Protein AF-U2V6U6-F1 (afdb_monomer_lite)

Radius of gyration: 22.51 Å; chains: 1; bounding box: 60×38×67 Å

Organism: NCBI:txid1125712

Structure (mmCIF, N/CA/C/O backbone):
data_AF-U2V6U6-F1
#
_entry.id   AF-U2V6U6-F1
#
loop_
_atom_site.group_PDB
_atom_site.id
_atom_site.type_symbol
_atom_site.label_atom_id
_atom_site.label_alt_id
_atom_site.label_comp_id
_atom_site.label_asym_id
_atom_site.label_entity_id
_atom_site.label_seq_id
_atom_site.pdbx_PDB_ins_code
_atom_site.Cartn_x
_atom_site.Cartn_y
_atom_site.Cartn_z
_atom_site.occupancy
_atom_site.B_iso_or_equiv
_atom_site.auth_seq_id
_atom_site.auth_comp_id
_atom_site.auth_asym_id
_atom_site.auth_atom_id
_atom_site.pdbx_PDB_model_num
ATOM 1 N N . MET A 1 1 ? 17.548 -5.033 6.756 1.00 59.00 1 MET A N 1
ATOM 2 C CA . MET A 1 1 ? 17.173 -6.429 6.426 1.00 59.00 1 MET A CA 1
ATOM 3 C C . MET A 1 1 ? 15.730 -6.581 5.943 1.00 59.00 1 MET A C 1
ATOM 5 O O . MET A 1 1 ? 15.554 -7.184 4.896 1.00 59.00 1 MET A O 1
ATOM 9 N N . LEU A 1 2 ? 14.717 -6.003 6.609 1.00 62.72 2 LEU A N 1
ATOM 10 C CA . LEU A 1 2 ? 13.296 -6.117 6.206 1.00 62.72 2 LEU A CA 1
ATOM 11 C C . LEU A 1 2 ? 13.012 -5.793 4.725 1.00 62.72 2 LEU A C 1
ATOM 13 O O . LEU A 1 2 ? 12.253 -6.493 4.074 1.00 62.72 2 LEU A O 1
ATOM 17 N N . MET A 1 3 ? 13.647 -4.772 4.153 1.00 67.44 3 MET A N 1
ATOM 18 C CA . MET A 1 3 ? 13.410 -4.416 2.745 1.00 67.44 3 MET A CA 1
ATOM 19 C C . MET A 1 3 ? 14.052 -5.411 1.762 1.00 67.44 3 MET A C 1
ATOM 21 O O . MET A 1 3 ? 13.518 -5.639 0.688 1.00 67.44 3 MET A O 1
ATOM 25 N N . VAL A 1 4 ? 15.164 -6.052 2.139 1.00 63.12 4 VAL A N 1
ATOM 26 C CA . VAL A 1 4 ? 15.800 -7.116 1.335 1.00 63.12 4 VAL A CA 1
ATOM 27 C C . VAL A 1 4 ? 14.944 -8.386 1.366 1.00 63.12 4 VAL A C 1
ATOM 29 O O . VAL A 1 4 ? 14.859 -9.110 0.381 1.00 63.12 4 VAL A O 1
ATOM 32 N N . MET A 1 5 ? 14.231 -8.621 2.472 1.00 65.19 5 MET A N 1
ATOM 33 C CA . MET A 1 5 ? 13.264 -9.715 2.597 1.00 65.19 5 MET A CA 1
ATOM 34 C C . MET A 1 5 ? 12.069 -9.575 1.639 1.00 65.19 5 MET A C 1
ATOM 36 O O . MET A 1 5 ? 11.501 -10.592 1.257 1.00 65.19 5 MET A O 1
ATOM 40 N N . LYS A 1 6 ? 11.717 -8.360 1.185 1.00 66.19 6 LYS A N 1
ATOM 41 C CA . LYS A 1 6 ? 10.689 -8.161 0.143 1.00 66.19 6 LYS A CA 1
ATOM 42 C C . LYS A 1 6 ? 11.084 -8.719 -1.223 1.00 66.19 6 LYS A C 1
ATOM 44 O O . LYS A 1 6 ? 10.198 -9.026 -2.011 1.00 66.19 6 LYS A O 1
ATOM 49 N N . CYS A 1 7 ? 12.378 -8.907 -1.485 1.00 64.50 7 CYS A N 1
ATOM 50 C CA . CYS A 1 7 ? 12.849 -9.519 -2.727 1.00 64.50 7 CYS A CA 1
ATOM 51 C C . CYS A 1 7 ? 12.514 -11.018 -2.810 1.00 64.50 7 CYS A C 1
ATOM 53 O O . CYS A 1 7 ? 12.537 -11.589 -3.896 1.00 64.50 7 CYS A O 1
ATOM 55 N N . VAL A 1 8 ? 12.188 -11.659 -1.682 1.00 71.94 8 VAL A N 1
ATOM 56 C CA . VAL A 1 8 ? 11.721 -13.047 -1.642 1.00 71.94 8 VAL A CA 1
ATOM 57 C C . VAL A 1 8 ? 10.199 -13.042 -1.451 1.00 71.94 8 VAL A C 1
ATOM 59 O O . VAL A 1 8 ? 9.735 -12.584 -0.406 1.00 71.94 8 VAL A O 1
ATOM 62 N N . PRO A 1 9 ? 9.399 -13.591 -2.388 1.00 68.06 9 PRO A N 1
ATOM 63 C CA . PRO A 1 9 ? 7.935 -13.476 -2.361 1.00 68.06 9 PRO A CA 1
ATOM 64 C C . PRO A 1 9 ? 7.283 -13.871 -1.025 1.00 68.06 9 PRO A C 1
ATOM 66 O O . PRO A 1 9 ? 6.443 -13.146 -0.498 1.00 68.06 9 PRO A O 1
ATOM 69 N N . ILE A 1 10 ? 7.719 -14.987 -0.431 1.00 72.88 10 ILE A N 1
ATOM 70 C CA . ILE A 1 10 ? 7.159 -15.522 0.823 1.00 72.88 10 ILE A CA 1
ATOM 71 C C . ILE A 1 10 ? 7.470 -14.600 2.013 1.00 72.88 10 ILE A C 1
ATOM 73 O O . ILE A 1 10 ? 6.612 -14.340 2.856 1.00 72.88 10 ILE A O 1
ATOM 77 N N . LEU A 1 11 ? 8.693 -14.071 2.074 1.00 78.38 11 LEU A N 1
ATOM 78 C CA . LEU A 1 11 ? 9.115 -13.139 3.121 1.00 78.38 11 LEU A CA 1
ATOM 79 C C . LEU A 1 11 ? 8.501 -11.743 2.917 1.00 78.38 11 LEU A C 1
ATOM 81 O O . LEU A 1 11 ? 8.258 -11.030 3.892 1.00 78.38 11 LEU A O 1
ATOM 85 N N . GLY A 1 12 ? 8.165 -11.378 1.677 1.00 77.31 12 GLY A N 1
ATOM 86 C CA . GLY A 1 12 ? 7.466 -10.140 1.342 1.00 77.31 12 GLY A CA 1
ATOM 87 C C . GLY A 1 12 ? 6.109 -10.002 2.033 1.00 77.31 12 GLY A C 1
ATOM 88 O O . GLY A 1 12 ? 5.758 -8.899 2.467 1.00 77.31 12 GLY A O 1
ATOM 89 N N . PHE A 1 13 ? 5.379 -11.105 2.236 1.00 83.81 13 PHE A N 1
ATOM 90 C CA . PHE A 1 13 ? 4.142 -11.088 3.025 1.00 83.81 13 PHE A CA 1
ATOM 91 C C . PHE A 1 13 ? 4.412 -10.672 4.468 1.00 83.81 13 PHE A C 1
ATOM 93 O O . PHE A 1 13 ? 3.761 -9.763 4.978 1.00 83.81 13 PHE A O 1
ATOM 100 N N . HIS A 1 14 ? 5.427 -11.254 5.106 1.00 84.00 14 HIS A N 1
ATOM 101 C CA . HIS A 1 14 ? 5.777 -10.899 6.478 1.00 84.00 14 HIS A CA 1
ATOM 102 C C . HIS A 1 14 ? 6.121 -9.409 6.616 1.00 84.00 14 HIS A C 1
ATOM 104 O O . HIS A 1 14 ? 5.595 -8.739 7.499 1.00 84.00 14 HIS A O 1
ATOM 110 N N . VAL A 1 15 ? 6.920 -8.855 5.701 1.00 82.12 15 VAL A N 1
ATOM 111 C CA . VAL A 1 15 ? 7.287 -7.427 5.723 1.00 82.12 15 VAL A CA 1
ATOM 112 C C . VAL A 1 15 ? 6.062 -6.521 5.561 1.00 82.12 15 VAL A C 1
ATOM 114 O O . VAL A 1 15 ? 5.946 -5.503 6.241 1.00 82.12 15 VAL A O 1
ATOM 117 N N . THR A 1 16 ? 5.130 -6.902 4.686 1.00 85.12 16 THR A N 1
ATOM 118 C CA . THR A 1 16 ? 3.879 -6.162 4.450 1.00 85.12 16 THR A CA 1
ATOM 119 C C . THR A 1 16 ? 2.998 -6.157 5.694 1.00 85.12 16 THR A C 1
ATOM 121 O O . THR A 1 16 ? 2.566 -5.101 6.154 1.00 85.12 16 THR A O 1
ATOM 124 N N . GLY A 1 17 ? 2.772 -7.333 6.286 1.00 84.94 17 GLY A N 1
ATOM 125 C CA . GLY A 1 17 ? 1.986 -7.449 7.510 1.00 84.94 17 GLY A CA 1
ATOM 126 C C . GLY A 1 17 ? 2.632 -6.724 8.688 1.00 84.94 17 GLY A C 1
ATOM 127 O O . GLY A 1 17 ? 1.934 -6.105 9.483 1.00 84.94 17 GLY A O 1
ATOM 128 N N . TYR A 1 18 ? 3.961 -6.718 8.755 1.00 85.75 18 TYR A N 1
ATOM 129 C CA . TYR A 1 18 ? 4.711 -6.002 9.778 1.00 85.75 18 TYR A CA 1
ATOM 130 C C . TYR A 1 18 ? 4.557 -4.480 9.645 1.00 85.75 18 TYR A C 1
ATOM 132 O O . TYR A 1 18 ? 4.282 -3.791 10.628 1.00 85.75 18 TYR A O 1
ATOM 140 N N . GLY A 1 19 ? 4.645 -3.948 8.419 1.00 85.94 19 GLY A N 1
ATOM 141 C CA . GLY A 1 19 ? 4.356 -2.537 8.141 1.00 85.94 19 GLY A CA 1
ATOM 142 C C . GLY A 1 19 ? 2.921 -2.145 8.510 1.00 85.94 19 GLY A C 1
ATOM 143 O O . GLY A 1 19 ? 2.680 -1.046 9.013 1.00 85.94 19 GLY A O 1
ATOM 144 N N . LEU A 1 20 ? 1.971 -3.064 8.339 1.00 88.56 20 LEU A N 1
ATOM 145 C CA . LEU A 1 20 ? 0.581 -2.857 8.728 1.00 88.56 20 LEU A CA 1
ATOM 146 C C . LEU A 1 20 ? 0.356 -2.891 10.240 1.00 88.56 20 LEU A C 1
ATOM 148 O O . LEU A 1 20 ? -0.384 -2.053 10.749 1.00 88.56 20 LEU A O 1
ATOM 152 N N . GLU A 1 21 ? 1.004 -3.786 10.979 1.00 88.19 21 GLU A N 1
ATOM 153 C CA . GLU A 1 21 ? 0.977 -3.759 12.448 1.00 88.19 21 GLU A CA 1
ATOM 154 C C . GLU A 1 21 ? 1.569 -2.443 12.971 1.00 88.19 21 GLU A C 1
ATOM 156 O O . GLU A 1 21 ? 0.949 -1.759 13.785 1.00 88.19 21 GLU A O 1
ATOM 161 N N . TRP A 1 22 ? 2.683 -1.998 12.385 1.00 87.88 22 TRP A N 1
ATOM 162 C CA . TRP A 1 22 ? 3.283 -0.700 12.689 1.00 87.88 22 TRP A CA 1
ATOM 163 C C . TRP A 1 22 ? 2.364 0.489 12.357 1.00 87.88 22 TRP A C 1
ATOM 165 O O . TRP A 1 22 ? 2.383 1.513 13.051 1.00 87.88 22 TRP A O 1
ATOM 175 N N . SER A 1 23 ? 1.530 0.378 11.320 1.00 88.19 23 SER A N 1
ATOM 176 C CA . SER A 1 23 ? 0.497 1.376 11.015 1.00 88.19 23 SER A CA 1
ATOM 177 C C . SER A 1 23 ? -0.678 1.339 11.993 1.00 88.19 23 SER A C 1
ATOM 179 O O . SER A 1 23 ? -1.174 2.390 12.399 1.00 88.19 23 SER A O 1
ATOM 181 N N . ALA A 1 24 ? -1.097 0.145 12.418 1.00 88.19 24 ALA A N 1
ATOM 182 C CA . ALA A 1 24 ? -2.164 -0.037 13.388 1.00 88.19 24 ALA A CA 1
ATOM 183 C C . ALA A 1 24 ? -1.759 0.537 14.750 1.00 88.19 24 ALA A C 1
ATOM 185 O O . ALA A 1 24 ? -2.569 1.185 15.409 1.00 88.19 24 ALA A O 1
ATOM 186 N N . ASP A 1 25 ? -0.499 0.379 15.147 1.00 87.12 25 ASP A N 1
ATOM 187 C CA . ASP A 1 25 ? 0.039 0.991 16.363 1.00 87.12 25 ASP A CA 1
ATOM 188 C C . ASP A 1 25 ? 0.038 2.521 16.289 1.00 87.12 25 ASP A C 1
ATOM 190 O O . ASP A 1 25 ? -0.336 3.190 17.257 1.00 87.12 25 ASP A O 1
ATOM 194 N N . ALA A 1 26 ? 0.366 3.087 15.122 1.00 86.75 26 ALA A N 1
ATOM 195 C CA . ALA A 1 26 ? 0.243 4.524 14.888 1.00 86.75 26 ALA A CA 1
ATOM 196 C C . ALA A 1 26 ? -1.216 4.998 14.987 1.00 86.75 26 ALA A C 1
ATOM 198 O O . ALA A 1 26 ? -1.479 6.045 15.583 1.00 86.75 26 ALA A O 1
ATOM 199 N N . ALA A 1 27 ? -2.164 4.210 14.467 1.00 87.06 27 ALA A N 1
ATOM 200 C CA . ALA A 1 27 ? -3.596 4.483 14.577 1.00 87.06 27 ALA A CA 1
ATOM 201 C C . ALA A 1 27 ? -4.098 4.416 16.032 1.00 87.06 27 ALA A C 1
ATOM 203 O O . ALA A 1 27 ? -4.916 5.240 16.433 1.00 87.06 27 ALA A O 1
ATOM 204 N N . ARG A 1 28 ? -3.560 3.500 16.853 1.00 84.88 28 ARG A N 1
ATOM 205 C CA . ARG A 1 28 ? -3.847 3.406 18.300 1.00 84.88 28 ARG A CA 1
ATOM 206 C C . ARG A 1 28 ? -3.224 4.532 19.132 1.00 84.88 28 ARG 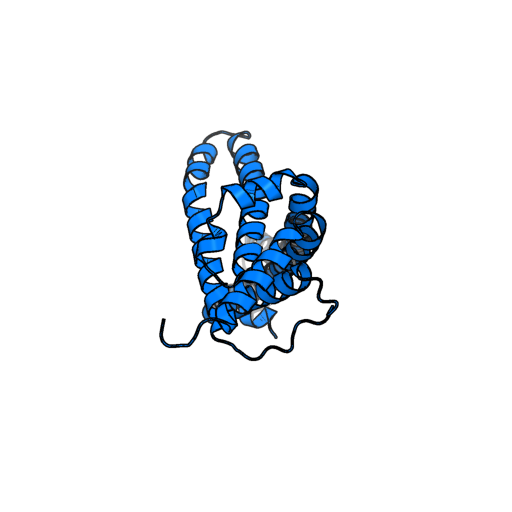A C 1
ATOM 208 O O . ARG A 1 28 ? -3.521 4.631 20.318 1.00 84.88 28 ARG A O 1
ATOM 215 N N . GLY A 1 29 ? -2.362 5.361 18.543 1.00 80.06 29 GLY A N 1
ATOM 216 C CA . GLY A 1 29 ? -1.682 6.446 19.250 1.00 80.06 29 GLY A CA 1
ATOM 217 C C . GLY A 1 29 ? -0.407 6.033 19.985 1.00 80.06 29 GLY A C 1
ATOM 218 O O . GLY A 1 29 ? 0.083 6.819 20.792 1.00 80.06 29 GLY A O 1
ATOM 219 N N . SER A 1 30 ? 0.159 4.855 19.694 1.00 74.94 30 SER A N 1
ATOM 220 C CA . SER A 1 30 ? 1.476 4.477 20.220 1.00 74.94 30 SER A CA 1
ATOM 221 C C . SER A 1 30 ? 2.552 5.462 19.743 1.00 74.94 30 SER A C 1
ATOM 223 O O . SER A 1 30 ? 2.608 5.823 18.565 1.00 74.94 30 SER A O 1
ATOM 225 N N . VAL A 1 31 ? 3.402 5.907 20.673 1.00 56.38 31 VAL A N 1
ATOM 226 C CA . VAL A 1 31 ? 4.449 6.926 20.459 1.00 56.38 31 VAL A CA 1
ATOM 227 C C . VAL A 1 31 ? 5.730 6.321 19.867 1.00 56.38 31 VAL A C 1
ATOM 229 O O . VAL A 1 31 ? 6.627 7.062 19.470 1.00 56.38 31 VAL A O 1
ATOM 232 N N . SER A 1 32 ? 5.839 4.991 19.748 1.00 58.47 32 SER A N 1
ATOM 233 C CA . SER A 1 32 ? 7.055 4.373 19.213 1.00 58.47 32 SER A CA 1
ATOM 234 C C . SER A 1 32 ? 7.273 4.756 17.740 1.00 58.47 32 SER A C 1
ATOM 236 O O . SER A 1 32 ? 6.586 4.320 16.809 1.00 58.47 32 SER A O 1
ATOM 238 N N . THR A 1 33 ? 8.259 5.625 17.522 1.00 57.69 33 THR A N 1
ATOM 239 C CA . THR A 1 33 ? 8.830 5.964 16.210 1.00 57.69 33 THR A CA 1
ATOM 240 C C . THR A 1 33 ? 9.713 4.843 15.674 1.00 57.69 33 THR A C 1
ATOM 242 O O . THR A 1 33 ? 9.952 4.774 14.472 1.00 57.69 33 THR A O 1
ATOM 245 N N . GLN A 1 34 ? 10.160 3.943 16.552 1.00 59.34 34 GLN A N 1
ATOM 246 C CA . GLN A 1 34 ? 10.947 2.775 16.190 1.00 59.34 34 GLN A CA 1
ATOM 247 C C . GLN A 1 34 ? 10.051 1.653 15.654 1.00 59.34 34 GLN A C 1
ATOM 249 O O . GLN A 1 34 ? 8.968 1.384 16.177 1.00 59.34 34 GLN A O 1
ATOM 254 N N . LEU A 1 35 ? 10.518 1.013 14.584 1.00 61.12 35 LEU A N 1
ATOM 255 C CA . LEU A 1 35 ? 9.952 -0.220 14.041 1.00 61.12 35 LEU A CA 1
ATOM 256 C C . LEU A 1 35 ? 10.036 -1.320 15.134 1.00 61.12 35 LEU A C 1
ATOM 258 O O . LEU A 1 35 ? 11.134 -1.545 15.649 1.00 61.12 35 LEU A O 1
ATOM 262 N N . PRO A 1 36 ? 8.919 -1.968 15.540 1.00 62.09 36 PRO A N 1
ATOM 263 C CA . PRO A 1 36 ? 8.896 -2.970 16.616 1.00 62.09 36 PRO A CA 1
ATOM 264 C C . PRO A 1 36 ? 9.934 -4.077 16.391 1.00 62.09 36 PRO A C 1
ATOM 266 O O . PRO A 1 36 ? 9.937 -4.668 15.322 1.00 62.09 36 PRO A O 1
ATOM 269 N N . GLN A 1 37 ? 10.822 -4.407 17.332 1.00 60.12 37 GLN A N 1
ATOM 270 C CA . GLN A 1 37 ? 11.834 -5.441 17.054 1.00 60.12 37 GLN A CA 1
ATOM 271 C C . GLN A 1 37 ? 11.172 -6.765 16.624 1.00 60.12 37 GLN A C 1
ATOM 273 O O . GLN A 1 37 ? 10.335 -7.326 17.330 1.00 60.12 37 GLN A O 1
ATOM 278 N N . GLY A 1 38 ? 11.463 -7.171 15.385 1.00 57.66 38 GLY A N 1
ATOM 279 C CA . GLY A 1 38 ? 10.665 -8.137 14.642 1.00 57.66 38 GLY A CA 1
ATOM 280 C C . GLY A 1 38 ? 11.084 -9.565 14.936 1.00 57.66 38 GLY A C 1
ATOM 281 O O . GLY A 1 38 ? 12.073 -10.041 14.385 1.00 57.66 38 GLY A O 1
ATOM 282 N N . ASN A 1 39 ? 10.285 -10.267 15.733 1.00 64.88 39 ASN A N 1
ATOM 283 C CA . ASN A 1 39 ? 10.276 -11.722 15.699 1.00 64.88 39 ASN A CA 1
ATOM 284 C C . ASN A 1 39 ? 9.308 -12.170 14.602 1.00 64.88 39 ASN A C 1
ATOM 286 O O . ASN A 1 39 ? 8.202 -11.636 14.479 1.00 64.88 39 ASN A O 1
ATOM 290 N N . PHE A 1 40 ? 9.716 -13.155 13.801 1.00 67.75 40 PHE A N 1
ATOM 291 C CA . PHE A 1 40 ? 8.847 -13.727 12.779 1.00 67.75 40 PHE A CA 1
ATOM 292 C C . PHE A 1 40 ? 7.615 -14.338 13.454 1.00 67.75 40 PHE A C 1
ATOM 294 O O . PHE A 1 40 ? 7.726 -15.299 14.213 1.00 67.75 40 PHE A O 1
ATOM 301 N N . SER A 1 41 ? 6.439 -13.761 13.205 1.00 78.12 41 SER A N 1
ATOM 302 C CA . SER A 1 41 ? 5.182 -14.219 13.792 1.00 78.12 41 SER A CA 1
ATOM 303 C C . SER A 1 41 ? 4.205 -14.659 12.704 1.00 78.12 41 SER A C 1
ATOM 305 O O . SER A 1 41 ? 4.075 -14.016 11.654 1.00 78.12 41 SER A O 1
ATOM 307 N N . THR A 1 42 ? 3.470 -15.740 12.977 1.00 81.62 42 THR A N 1
ATOM 308 C CA . THR A 1 42 ? 2.410 -16.248 12.094 1.00 81.62 42 THR A CA 1
ATOM 309 C C . THR A 1 42 ? 1.333 -15.193 11.857 1.00 81.62 42 THR A C 1
ATOM 311 O O . THR A 1 42 ? 0.798 -15.089 10.758 1.00 81.62 42 THR A O 1
ATOM 314 N N . ARG A 1 43 ? 1.042 -14.356 12.860 1.00 82.44 43 ARG A N 1
ATOM 315 C CA . ARG A 1 43 ?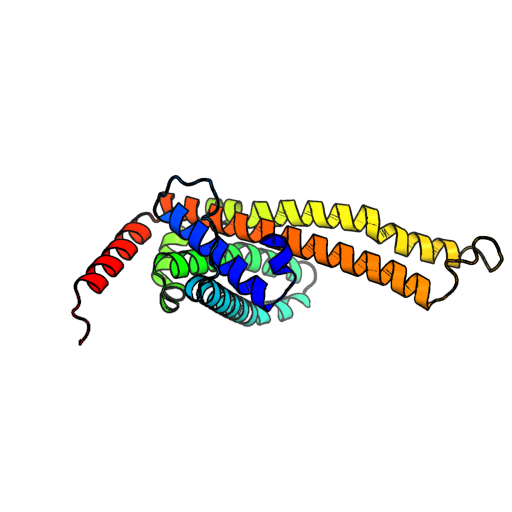 0.059 -13.270 12.753 1.00 82.44 43 ARG A CA 1
ATOM 316 C C . ARG A 1 43 ? 0.486 -12.223 11.728 1.00 82.44 43 ARG A C 1
ATOM 318 O O . ARG A 1 43 ? -0.311 -11.840 10.872 1.00 82.44 43 ARG A O 1
ATOM 325 N N . THR A 1 44 ? 1.740 -11.798 11.799 1.00 82.88 44 THR A N 1
ATOM 326 C CA . THR A 1 44 ? 2.315 -10.811 10.888 1.00 82.88 44 THR A CA 1
ATOM 327 C C . THR A 1 44 ? 2.362 -11.370 9.461 1.00 82.88 44 THR A C 1
ATOM 329 O O . THR A 1 44 ? 1.966 -10.694 8.515 1.00 82.88 44 THR A O 1
ATOM 332 N N . PHE A 1 45 ? 2.736 -12.645 9.296 1.00 86.31 45 PHE A N 1
ATOM 333 C CA . PHE A 1 45 ? 2.687 -13.327 7.998 1.00 86.31 45 PHE A CA 1
ATOM 334 C C . PHE A 1 45 ? 1.261 -13.408 7.421 1.00 86.31 45 PHE A C 1
ATOM 336 O O . PHE A 1 45 ? 1.041 -13.005 6.280 1.00 86.31 45 PHE A O 1
ATOM 343 N N . LEU A 1 46 ? 0.280 -13.860 8.212 1.00 86.69 46 LEU A N 1
ATOM 344 C CA . LEU A 1 46 ? -1.121 -13.970 7.783 1.00 86.69 46 LEU A CA 1
ATOM 345 C C . LEU A 1 46 ? -1.725 -12.611 7.423 1.00 86.69 46 LEU A C 1
ATOM 347 O O . LEU A 1 46 ? -2.441 -12.502 6.435 1.00 86.69 46 LEU A O 1
ATOM 351 N N . THR A 1 47 ? -1.408 -11.561 8.182 1.00 86.69 47 THR A N 1
ATOM 352 C CA . THR A 1 47 ? -1.852 -10.191 7.877 1.00 86.69 47 THR A CA 1
ATOM 353 C C . THR A 1 47 ? -1.307 -9.730 6.523 1.00 86.69 47 THR A C 1
ATOM 355 O O . THR A 1 47 ? -2.035 -9.137 5.727 1.00 86.69 47 THR A O 1
ATOM 358 N N . GLY A 1 48 ? -0.054 -10.069 6.213 1.00 85.75 48 GLY A N 1
ATOM 359 C CA . GLY A 1 48 ? 0.537 -9.852 4.896 1.00 85.75 48 GLY A CA 1
ATOM 360 C C . GLY A 1 48 ? -0.124 -10.652 3.777 1.00 85.75 48 GLY A C 1
ATOM 361 O O . GLY A 1 48 ? -0.429 -10.093 2.727 1.00 85.75 48 GLY A O 1
ATOM 362 N N . LEU A 1 49 ? -0.402 -11.936 4.010 1.00 87.88 49 LEU A N 1
ATOM 363 C CA . LEU A 1 49 ? -1.110 -12.795 3.057 1.00 87.88 49 LEU A CA 1
ATOM 364 C C . LEU A 1 49 ? -2.515 -12.255 2.753 1.00 87.88 49 LEU A C 1
ATOM 366 O O . LEU A 1 49 ? -2.912 -12.155 1.596 1.00 87.88 49 LEU A O 1
ATOM 370 N N . PHE A 1 50 ? -3.257 -11.847 3.782 1.00 90.31 50 PHE A N 1
ATOM 371 C CA . PHE A 1 50 ? -4.569 -11.229 3.619 1.00 90.31 50 PHE A CA 1
ATOM 372 C C . PHE A 1 50 ? -4.503 -9.903 2.863 1.00 90.31 50 PHE A C 1
ATOM 374 O O . PHE A 1 50 ? -5.386 -9.614 2.062 1.00 90.31 50 PHE A O 1
ATOM 381 N N . THR A 1 51 ? -3.439 -9.129 3.063 1.00 88.31 51 THR A N 1
ATOM 382 C CA . THR A 1 51 ? -3.191 -7.903 2.294 1.00 88.31 51 THR A CA 1
ATOM 383 C C . THR A 1 51 ? -2.955 -8.221 0.822 1.00 88.31 51 THR A C 1
ATOM 385 O O . THR A 1 51 ? -3.547 -7.581 -0.037 1.00 88.31 51 THR A O 1
ATOM 388 N N . ALA A 1 52 ? -2.177 -9.262 0.515 1.00 87.56 52 ALA A N 1
ATOM 389 C CA . ALA A 1 52 ? -1.988 -9.717 -0.860 1.00 87.56 52 ALA A CA 1
ATOM 390 C C . ALA A 1 52 ? -3.311 -10.170 -1.506 1.00 87.56 52 ALA A C 1
ATOM 392 O O . ALA A 1 52 ? -3.573 -9.833 -2.658 1.00 87.56 52 ALA A O 1
ATOM 393 N N . ILE A 1 53 ? -4.180 -10.859 -0.756 1.00 90.25 53 ILE A N 1
ATOM 394 C CA . ILE A 1 53 ? -5.526 -11.232 -1.220 1.00 90.25 53 ILE A CA 1
ATOM 395 C C . ILE A 1 53 ? -6.379 -9.984 -1.485 1.00 90.25 53 ILE A C 1
ATOM 397 O O . ILE A 1 53 ? -7.019 -9.903 -2.530 1.00 90.25 53 ILE A O 1
ATOM 401 N N . LEU A 1 54 ? -6.375 -8.991 -0.589 1.00 89.12 54 LEU A N 1
ATOM 402 C CA . LEU A 1 54 ? -7.078 -7.721 -0.819 1.00 89.12 54 LEU A CA 1
ATOM 403 C C . LEU A 1 54 ? -6.534 -6.993 -2.052 1.00 89.12 54 LEU A C 1
ATOM 405 O O . LEU A 1 54 ? -7.318 -6.445 -2.821 1.00 89.12 54 LEU A O 1
ATOM 409 N N . GLY A 1 55 ? -5.216 -7.007 -2.258 1.00 87.44 55 GLY A N 1
ATOM 410 C CA . 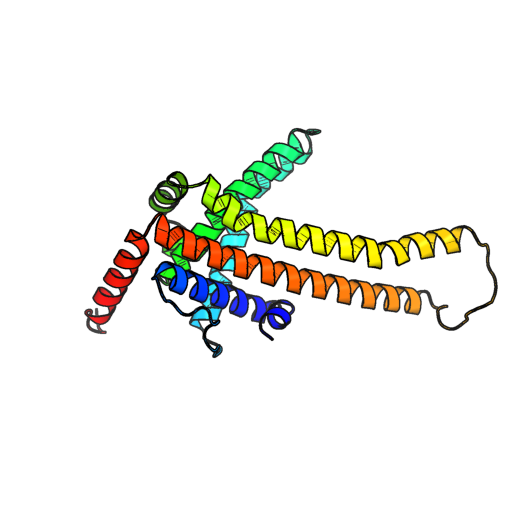GLY A 1 55 ? -4.574 -6.414 -3.429 1.00 87.44 55 GLY A CA 1
ATOM 411 C C . GLY A 1 55 ? -4.989 -7.114 -4.720 1.00 87.44 55 GLY A C 1
ATOM 412 O O . GLY A 1 55 ? -5.296 -6.454 -5.709 1.00 87.44 55 GLY A O 1
ATOM 413 N N . LEU A 1 56 ? -5.095 -8.444 -4.694 1.00 88.38 56 LEU A N 1
ATOM 414 C CA . LEU A 1 56 ? -5.604 -9.237 -5.812 1.00 88.38 56 LEU A CA 1
ATOM 415 C C . LEU A 1 56 ? -7.078 -8.924 -6.103 1.00 88.38 56 LEU A C 1
ATOM 417 O O . LEU A 1 56 ? -7.435 -8.710 -7.259 1.00 88.38 56 LEU A O 1
ATOM 421 N N . LEU A 1 57 ? -7.923 -8.830 -5.072 1.00 91.06 57 LEU A N 1
ATOM 422 C CA . LEU A 1 57 ? -9.329 -8.439 -5.224 1.00 91.06 57 LEU A CA 1
ATOM 423 C C . LEU A 1 57 ? -9.466 -7.021 -5.785 1.00 91.06 57 LEU A C 1
ATOM 425 O O . LEU A 1 57 ? -10.280 -6.791 -6.677 1.00 91.06 57 LEU A O 1
ATOM 429 N N . PHE A 1 58 ? -8.646 -6.085 -5.304 1.00 88.81 58 PHE A N 1
ATOM 430 C CA . PHE A 1 58 ? -8.577 -4.732 -5.843 1.00 88.81 58 PHE A CA 1
ATOM 431 C C . PHE A 1 58 ? -8.136 -4.744 -7.313 1.00 88.81 58 PHE A C 1
ATOM 433 O O . PHE A 1 58 ? -8.735 -4.053 -8.130 1.00 88.81 58 PHE A O 1
ATOM 440 N N . GLY A 1 59 ? -7.150 -5.565 -7.680 1.00 86.62 59 GLY A N 1
ATOM 441 C CA . GLY A 1 59 ? -6.728 -5.750 -9.069 1.00 86.62 59 GLY A CA 1
ATOM 442 C C . GLY A 1 59 ? -7.867 -6.242 -9.963 1.00 86.62 59 GLY A C 1
ATOM 443 O O . GLY A 1 59 ? -8.164 -5.606 -10.972 1.00 86.62 59 GLY A O 1
ATOM 444 N N . ILE A 1 60 ? -8.564 -7.310 -9.557 1.00 89.50 60 ILE A N 1
ATOM 445 C CA . ILE A 1 60 ? -9.722 -7.863 -10.283 1.00 89.50 60 ILE A CA 1
ATOM 446 C C . ILE A 1 60 ? -10.830 -6.815 -10.435 1.00 89.50 60 ILE A C 1
ATOM 448 O O . ILE A 1 60 ? -11.365 -6.635 -11.528 1.00 89.50 60 ILE A O 1
ATOM 452 N N . ALA A 1 61 ? -11.136 -6.073 -9.367 1.00 88.94 61 ALA A N 1
ATOM 453 C CA . ALA A 1 61 ? -12.146 -5.017 -9.386 1.00 88.94 61 ALA A CA 1
ATOM 454 C C . ALA A 1 61 ? -11.824 -3.878 -10.370 1.00 88.94 61 ALA A C 1
ATOM 456 O O . ALA A 1 61 ? -12.728 -3.147 -10.762 1.00 88.94 61 ALA A O 1
ATOM 457 N N . ASN A 1 62 ? -10.563 -3.732 -10.784 1.00 87.69 62 ASN A N 1
ATOM 458 C CA . ASN A 1 62 ? -10.099 -2.703 -11.712 1.00 87.69 62 ASN A CA 1
ATOM 459 C C . ASN A 1 62 ? -9.808 -3.233 -13.130 1.00 87.69 62 ASN A C 1
ATOM 461 O O . ASN A 1 62 ? -9.411 -2.451 -13.989 1.00 87.69 62 ASN A O 1
ATOM 465 N N . VAL A 1 63 ? -10.036 -4.521 -13.425 1.00 88.38 63 VAL A N 1
ATOM 466 C CA . VAL A 1 63 ? -9.780 -5.111 -14.762 1.00 88.38 63 VAL A CA 1
ATOM 467 C C . VAL A 1 63 ? -10.563 -4.399 -15.868 1.00 88.38 63 VAL A C 1
ATOM 469 O O . VAL A 1 63 ? -10.061 -4.244 -16.978 1.00 88.38 63 VAL A O 1
ATOM 472 N N . TRP A 1 64 ? -11.763 -3.895 -15.568 1.00 86.56 64 TRP A N 1
ATOM 473 C CA . TRP A 1 64 ? -12.581 -3.137 -16.521 1.00 86.56 64 TRP A CA 1
ATOM 474 C C . TRP A 1 64 ? -11.906 -1.844 -17.009 1.00 86.56 64 TRP A C 1
ATOM 476 O O . TRP A 1 64 ? -12.222 -1.373 -18.100 1.00 86.56 64 TRP A O 1
ATOM 486 N N . LEU A 1 65 ? -10.936 -1.296 -16.262 1.00 85.25 65 LEU A N 1
ATOM 487 C CA . LEU A 1 65 ? -10.152 -0.136 -16.694 1.00 85.25 65 LEU A CA 1
ATOM 488 C C . LEU A 1 65 ? -9.310 -0.436 -17.942 1.00 85.25 65 LEU A C 1
ATOM 490 O O . LEU A 1 65 ? -9.006 0.483 -18.697 1.00 85.25 65 LEU A O 1
ATOM 494 N N . LEU A 1 66 ? -8.975 -1.705 -18.208 1.00 82.38 66 LEU A N 1
ATOM 495 C CA . LEU A 1 66 ? -8.257 -2.099 -19.426 1.00 82.38 66 LEU A CA 1
ATOM 496 C C . LEU A 1 66 ? -9.069 -1.802 -20.693 1.00 82.38 66 LEU A C 1
ATOM 498 O O . LEU A 1 66 ? -8.490 -1.485 -21.726 1.00 82.38 66 LEU A O 1
ATOM 502 N N . ALA A 1 67 ? -10.402 -1.840 -20.615 1.00 83.50 67 ALA A N 1
ATOM 503 C CA . ALA A 1 67 ? -11.263 -1.502 -21.747 1.00 83.50 67 ALA A CA 1
ATOM 504 C C . ALA A 1 67 ? -11.179 -0.009 -22.114 1.00 83.50 67 ALA A C 1
ATOM 506 O O . ALA A 1 67 ? -11.318 0.353 -23.281 1.00 83.50 67 ALA A O 1
ATOM 507 N N . LEU A 1 68 ? -10.901 0.862 -21.136 1.00 80.88 68 LEU A N 1
ATOM 508 C CA . LEU A 1 68 ? -10.726 2.297 -21.364 1.00 80.88 68 LEU A CA 1
ATOM 509 C C . LEU A 1 68 ? -9.412 2.618 -22.084 1.00 80.88 68 LEU A C 1
ATOM 511 O O . LEU A 1 68 ? -9.343 3.653 -22.740 1.00 80.88 68 LEU A O 1
ATOM 515 N N . ALA A 1 69 ? -8.407 1.734 -22.040 1.00 73.31 69 ALA A N 1
ATOM 516 C CA . ALA A 1 69 ? -7.118 1.939 -22.710 1.00 73.31 69 ALA A CA 1
ATOM 517 C C . ALA A 1 69 ? -7.233 2.049 -24.244 1.00 73.31 69 ALA A C 1
ATOM 519 O O . ALA A 1 69 ? -6.327 2.568 -24.892 1.00 73.31 69 ALA A O 1
ATOM 520 N N . ALA A 1 70 ? -8.355 1.607 -24.824 1.00 76.88 70 ALA A N 1
ATOM 521 C CA . ALA A 1 70 ? -8.661 1.777 -26.243 1.00 76.88 70 ALA A CA 1
ATOM 522 C C . ALA A 1 70 ? -8.987 3.235 -26.631 1.00 76.88 70 ALA A C 1
ATOM 524 O O . ALA A 1 70 ? -8.940 3.576 -27.812 1.00 76.88 70 ALA A O 1
ATOM 525 N N . ILE A 1 71 ? -9.318 4.101 -25.664 1.00 78.81 71 ILE A N 1
ATOM 526 C CA . ILE A 1 71 ? -9.667 5.505 -25.905 1.00 78.81 71 ILE A CA 1
ATOM 527 C C . ILE A 1 71 ? -8.408 6.374 -25.746 1.00 78.81 71 ILE A C 1
ATOM 529 O O . ILE A 1 71 ? -7.858 6.458 -24.644 1.00 78.81 71 ILE A O 1
ATOM 533 N N . PRO A 1 72 ? -7.956 7.086 -26.794 1.00 74.19 72 PRO A N 1
ATOM 534 C CA . PRO A 1 72 ? -6.820 7.995 -26.683 1.00 74.19 72 PRO A CA 1
ATOM 535 C C . PRO A 1 72 ? -7.069 9.079 -25.624 1.00 74.19 72 PRO A C 1
ATOM 537 O O . PRO A 1 72 ? -8.158 9.647 -25.551 1.00 74.19 72 PRO A O 1
ATOM 540 N N . VAL A 1 73 ? -6.049 9.388 -24.813 1.00 75.31 73 VAL A N 1
ATOM 541 C CA . VAL A 1 73 ? -6.044 10.422 -23.752 1.00 75.31 73 VAL A CA 1
ATOM 542 C C . VAL A 1 73 ? -7.013 10.162 -22.582 1.00 75.31 73 VAL A C 1
ATOM 544 O O . VAL A 1 73 ? -6.554 9.962 -21.457 1.00 75.31 73 VAL A O 1
ATOM 547 N N . LEU A 1 74 ? -8.333 10.107 -22.808 1.00 73.19 74 LEU A N 1
ATOM 548 C CA . LEU A 1 74 ? -9.335 9.818 -21.762 1.00 73.19 74 LEU A CA 1
ATOM 549 C C . LEU A 1 74 ? -9.127 8.437 -21.129 1.00 73.19 74 LEU A C 1
ATOM 551 O O . LEU A 1 74 ? -9.320 8.273 -19.922 1.00 73.19 74 LEU A O 1
ATOM 555 N N . GLY A 1 75 ? -8.656 7.480 -21.930 1.00 75.31 75 GLY A N 1
ATOM 556 C CA . GLY A 1 75 ? -8.290 6.141 -21.487 1.00 75.31 75 GLY A CA 1
ATOM 557 C C . GLY A 1 75 ? -7.127 6.086 -20.505 1.00 75.31 75 GLY A C 1
ATOM 558 O O . GLY A 1 75 ? -6.963 5.075 -19.839 1.00 75.31 75 GLY A O 1
ATOM 559 N N . TRP A 1 76 ? -6.350 7.162 -20.366 1.00 75.69 76 TRP A N 1
ATOM 560 C CA . TRP A 1 76 ? -5.241 7.244 -19.412 1.00 75.69 76 TRP A CA 1
ATOM 561 C C . TRP A 1 76 ? -5.622 8.035 -18.162 1.00 75.69 76 TRP A C 1
ATOM 563 O O . TRP A 1 76 ? -5.281 7.641 -17.049 1.00 75.69 76 TRP A O 1
ATOM 573 N N . VAL A 1 77 ? -6.385 9.120 -18.320 1.00 84.56 77 VAL A N 1
ATOM 574 C CA . VAL A 1 77 ? -6.768 9.995 -17.200 1.00 84.56 77 VAL A CA 1
ATOM 575 C C . VAL A 1 77 ? -7.711 9.286 -16.224 1.00 84.56 77 VAL A C 1
ATOM 577 O O . VAL A 1 77 ? -7.499 9.350 -15.012 1.00 84.56 77 VAL A O 1
ATOM 580 N N . ILE A 1 78 ? -8.732 8.589 -16.736 1.00 86.00 78 ILE A N 1
ATOM 581 C CA . ILE A 1 78 ? -9.738 7.931 -15.889 1.00 86.00 78 ILE A CA 1
ATOM 582 C C . ILE A 1 78 ? -9.100 6.823 -15.034 1.00 86.00 78 ILE A C 1
ATOM 584 O O . ILE A 1 78 ? -9.284 6.860 -13.815 1.00 86.00 78 ILE A O 1
ATOM 588 N N . PRO A 1 79 ? -8.306 5.882 -15.589 1.00 85.88 79 PRO A N 1
ATOM 589 C CA . PRO A 1 79 ? -7.654 4.865 -14.771 1.00 85.88 79 PRO A CA 1
ATOM 590 C C . PRO A 1 79 ? -6.696 5.445 -13.738 1.00 85.88 79 PRO A C 1
ATOM 592 O O . PRO A 1 79 ? -6.704 4.985 -12.601 1.00 85.88 79 PRO A O 1
ATOM 595 N N . ILE A 1 80 ? -5.919 6.480 -14.079 1.00 85.06 80 ILE A N 1
ATOM 596 C CA . ILE A 1 80 ? -5.023 7.124 -13.108 1.00 85.06 80 ILE A CA 1
ATOM 597 C C . ILE A 1 80 ? -5.829 7.664 -11.926 1.00 85.06 80 ILE A C 1
ATOM 599 O O . ILE A 1 80 ? -5.494 7.370 -10.781 1.00 85.06 80 ILE A O 1
ATOM 603 N N . ALA A 1 81 ? -6.920 8.392 -12.178 1.00 87.81 81 ALA A N 1
ATOM 604 C CA . ALA A 1 81 ? -7.772 8.897 -11.107 1.00 87.81 81 ALA A CA 1
ATOM 605 C C . ALA A 1 81 ? -8.335 7.748 -10.251 1.00 87.81 81 ALA A C 1
ATOM 607 O O . ALA A 1 81 ? -8.179 7.756 -9.029 1.00 87.81 81 ALA A O 1
ATOM 608 N N . VAL A 1 82 ? -8.925 6.725 -10.878 1.00 88.62 82 VAL A N 1
ATOM 609 C CA . VAL A 1 82 ? -9.503 5.573 -10.166 1.00 88.62 82 VAL A CA 1
ATOM 610 C C . VAL A 1 82 ? -8.454 4.854 -9.314 1.00 88.62 82 VAL A C 1
ATOM 612 O O . VAL A 1 82 ? -8.731 4.530 -8.161 1.00 88.62 82 VAL A O 1
ATOM 615 N N . LEU A 1 83 ? -7.238 4.656 -9.824 1.00 86.94 83 LEU A N 1
ATOM 616 C CA . LEU A 1 83 ? -6.157 3.992 -9.094 1.00 86.94 83 LEU A CA 1
ATOM 617 C C . LEU A 1 83 ? -5.615 4.853 -7.947 1.00 86.94 83 LEU A C 1
ATOM 619 O O . LEU A 1 83 ? -5.353 4.333 -6.865 1.00 86.94 83 LEU A O 1
ATOM 623 N N . VAL A 1 84 ? -5.495 6.168 -8.131 1.00 88.00 84 VAL A N 1
ATOM 624 C CA . VAL A 1 84 ? -5.059 7.106 -7.083 1.00 88.00 84 VAL A CA 1
ATOM 625 C C . VAL A 1 84 ? -6.060 7.127 -5.925 1.00 88.00 84 VAL A C 1
ATOM 627 O O . VAL A 1 84 ? -5.683 6.893 -4.776 1.00 88.00 84 VAL A O 1
ATOM 630 N N . PHE A 1 85 ? -7.349 7.331 -6.201 1.00 89.12 85 PHE A N 1
ATOM 631 C CA . PHE A 1 85 ? -8.373 7.336 -5.150 1.00 89.12 85 PHE A CA 1
ATOM 632 C C . PHE A 1 85 ? -8.609 5.934 -4.566 1.00 89.12 85 PHE A C 1
ATOM 634 O O . PHE A 1 85 ? -8.734 5.775 -3.348 1.00 89.12 85 PHE A O 1
ATOM 641 N N . GLY A 1 86 ? -8.606 4.909 -5.419 1.00 87.69 86 GLY A N 1
ATOM 642 C CA . GLY A 1 86 ? -8.790 3.512 -5.041 1.00 87.69 86 GLY A CA 1
ATOM 643 C C . GLY A 1 86 ? -7.652 2.968 -4.180 1.00 87.69 86 GLY A C 1
ATOM 644 O O . GLY A 1 86 ? -7.917 2.275 -3.203 1.00 87.69 86 GLY A O 1
ATOM 645 N N . SER A 1 87 ? -6.399 3.331 -4.463 1.00 87.88 87 SER A N 1
ATOM 646 C CA . SER A 1 87 ? -5.242 2.919 -3.654 1.00 87.88 87 SER A CA 1
ATOM 647 C C . SER A 1 87 ? -5.298 3.480 -2.231 1.00 87.88 87 SER A C 1
ATOM 649 O O . SER A 1 87 ? -4.942 2.781 -1.280 1.00 87.88 87 SER A O 1
ATOM 651 N N . ALA A 1 88 ? -5.816 4.698 -2.048 1.00 89.38 88 ALA A N 1
ATOM 652 C CA . ALA A 1 88 ? -6.045 5.274 -0.725 1.00 89.38 88 ALA A CA 1
ATOM 653 C C . ALA A 1 88 ? -7.138 4.517 0.053 1.00 89.38 88 ALA A C 1
ATOM 655 O O . ALA A 1 88 ? -6.956 4.231 1.237 1.00 89.38 88 ALA A O 1
ATOM 656 N N . LEU A 1 89 ? -8.237 4.133 -0.611 1.00 90.81 89 LEU A N 1
ATOM 657 C CA . LEU A 1 89 ? -9.280 3.280 -0.022 1.00 90.81 89 LEU A CA 1
ATOM 658 C C . LEU A 1 89 ? -8.746 1.890 0.341 1.00 90.81 89 LEU A C 1
ATOM 660 O O . LEU A 1 89 ? -8.971 1.412 1.450 1.00 90.81 89 LEU A O 1
ATOM 664 N N . TYR A 1 90 ? -8.004 1.263 -0.568 1.00 90.94 90 TYR A N 1
ATOM 665 C CA . TYR A 1 90 ? -7.355 -0.025 -0.345 1.00 90.94 90 TYR A CA 1
ATOM 666 C C . TYR A 1 90 ? -6.418 0.024 0.868 1.00 90.94 90 TYR A C 1
ATOM 668 O O . TYR A 1 90 ? -6.532 -0.792 1.780 1.00 90.94 90 TYR A O 1
ATOM 676 N N . THR A 1 91 ? -5.553 1.038 0.934 1.00 90.88 91 THR A N 1
ATOM 677 C CA . THR A 1 91 ? -4.634 1.239 2.062 1.00 90.88 91 THR A CA 1
ATOM 678 C C . THR A 1 91 ? -5.405 1.392 3.375 1.00 90.88 91 THR A C 1
ATOM 680 O O . THR A 1 91 ? -5.036 0.790 4.383 1.00 90.88 91 THR A O 1
ATOM 683 N N . LEU A 1 92 ? -6.521 2.129 3.369 1.00 91.56 92 LEU A N 1
ATOM 684 C CA . LEU A 1 92 ? -7.388 2.293 4.537 1.00 91.56 92 LEU A CA 1
ATOM 685 C C . LEU A 1 92 ? -8.030 0.966 4.981 1.00 91.56 92 LEU A C 1
ATOM 687 O O . LEU A 1 92 ? -8.085 0.687 6.181 1.00 91.56 92 LEU A O 1
ATOM 691 N N . ALA A 1 93 ? -8.465 0.125 4.036 1.00 92.25 93 ALA A N 1
ATOM 692 C CA . ALA A 1 93 ? -8.994 -1.213 4.316 1.00 92.25 93 ALA A CA 1
ATOM 693 C C . ALA A 1 93 ? -7.940 -2.118 4.969 1.00 92.25 93 ALA A C 1
ATOM 695 O O . ALA A 1 93 ? -8.236 -2.797 5.956 1.00 92.25 93 ALA A O 1
ATOM 696 N N . CYS A 1 94 ? -6.699 -2.075 4.479 1.00 91.88 94 CYS A N 1
ATOM 697 C CA . CYS A 1 94 ? -5.579 -2.824 5.048 1.00 91.88 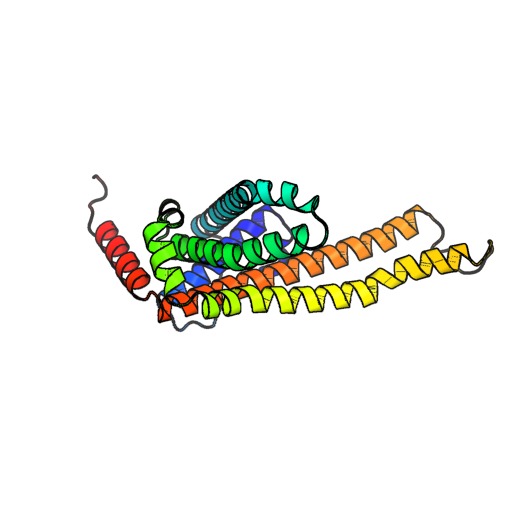94 CYS A CA 1
ATOM 698 C C . CYS A 1 94 ? -5.249 -2.362 6.476 1.00 91.88 94 CYS A C 1
ATOM 700 O O . CYS A 1 94 ? -5.086 -3.194 7.372 1.00 91.88 94 CYS A O 1
ATOM 702 N N . VAL A 1 95 ? -5.225 -1.047 6.726 1.00 92.00 95 VAL A N 1
ATOM 703 C CA . VAL A 1 95 ? -5.011 -0.490 8.075 1.00 92.00 95 VAL A CA 1
ATOM 704 C C . VAL A 1 95 ? -6.146 -0.893 9.018 1.00 92.00 95 VAL A C 1
ATOM 706 O O . VAL A 1 95 ? -5.880 -1.324 10.140 1.00 92.00 95 VAL A O 1
ATOM 709 N N . ARG A 1 96 ? -7.411 -0.822 8.576 1.00 92.62 96 ARG A N 1
ATOM 710 C CA . ARG A 1 96 ? -8.570 -1.262 9.372 1.00 92.62 96 ARG A CA 1
ATOM 711 C C . ARG A 1 96 ? -8.469 -2.751 9.711 1.00 92.62 96 ARG A C 1
ATOM 713 O O . ARG A 1 96 ? -8.596 -3.129 10.873 1.00 92.62 96 ARG A O 1
ATOM 720 N N . MET A 1 97 ? -8.166 -3.598 8.731 1.00 93.19 97 MET A N 1
ATOM 721 C CA . MET A 1 97 ? -7.942 -5.029 8.949 1.00 93.19 97 MET A CA 1
ATOM 722 C C . MET A 1 97 ? -6.880 -5.289 10.023 1.00 93.19 97 MET A C 1
ATOM 724 O O . MET A 1 97 ? -7.113 -6.084 10.937 1.00 93.19 97 MET A O 1
ATOM 728 N N . ALA A 1 98 ? -5.734 -4.612 9.928 1.00 89.62 98 ALA A N 1
ATOM 729 C CA . ALA A 1 98 ? -4.631 -4.760 10.871 1.00 89.62 98 ALA A CA 1
ATOM 730 C C . ALA A 1 98 ? -4.992 -4.245 12.276 1.00 89.62 98 ALA A C 1
ATOM 732 O O . ALA A 1 98 ? -4.666 -4.880 13.282 1.00 89.62 98 ALA A O 1
ATOM 733 N N . LEU A 1 99 ? -5.736 -3.138 12.356 1.00 89.50 99 LEU A N 1
ATOM 734 C CA . LEU A 1 99 ? -6.191 -2.541 13.610 1.00 89.50 99 LEU A CA 1
ATOM 735 C C . LEU A 1 99 ? -7.100 -3.486 14.407 1.00 89.50 99 LEU A C 1
ATOM 737 O O . LEU A 1 99 ? -6.882 -3.690 15.607 1.00 89.50 99 LEU A O 1
ATOM 741 N N . PHE A 1 100 ? -8.066 -4.112 13.735 1.00 88.69 100 PHE A N 1
ATOM 742 C CA . PHE A 1 100 ? -8.997 -5.059 14.352 1.00 88.69 100 PHE A CA 1
ATOM 743 C C . PHE A 1 100 ? -8.469 -6.503 14.407 1.00 88.69 100 PHE A C 1
ATOM 745 O O . PHE A 1 100 ? -9.034 -7.336 15.119 1.00 88.69 100 PHE A O 1
ATOM 752 N N . GLY A 1 101 ? -7.408 -6.825 13.661 1.00 85.31 101 GLY A N 1
ATOM 753 C CA . GLY A 1 101 ? -6.847 -8.175 13.566 1.00 85.31 101 GLY A CA 1
ATOM 754 C C . GLY A 1 101 ? -7.805 -9.194 12.938 1.00 85.31 101 GLY A C 1
ATOM 755 O O . GLY A 1 101 ? -7.788 -10.366 13.316 1.00 85.31 101 GLY A O 1
ATOM 756 N N . ARG A 1 102 ? -8.696 -8.757 12.037 1.00 86.38 102 ARG A N 1
ATOM 757 C CA . ARG A 1 102 ? -9.708 -9.608 11.387 1.00 86.38 102 ARG A CA 1
ATOM 758 C C . ARG A 1 102 ? -9.851 -9.240 9.916 1.00 86.38 102 ARG A C 1
ATOM 760 O O . ARG A 1 102 ? -10.141 -8.091 9.603 1.00 86.38 102 ARG A O 1
ATOM 767 N N . PHE A 1 103 ? -9.774 -10.239 9.040 1.00 87.19 103 PHE A N 1
ATOM 768 C CA . PHE A 1 103 ? -9.927 -10.061 7.592 1.00 87.19 103 PHE A CA 1
ATOM 769 C C . PHE A 1 103 ? -11.263 -9.408 7.202 1.00 87.19 103 PHE A C 1
ATOM 771 O O . PHE A 1 103 ? -11.289 -8.456 6.433 1.00 87.19 103 PHE A O 1
ATOM 778 N N . GLY A 1 104 ? -12.372 -9.842 7.815 1.00 85.00 104 GLY A N 1
ATOM 779 C CA . GLY A 1 104 ? -13.711 -9.323 7.503 1.00 85.00 104 GLY A CA 1
ATOM 780 C C . GLY A 1 104 ? -13.902 -7.820 7.748 1.00 85.00 104 GLY A C 1
ATOM 781 O O . GLY A 1 104 ? -14.818 -7.225 7.195 1.00 85.00 104 GLY A O 1
ATOM 782 N N . GLN A 1 105 ? -13.032 -7.182 8.539 1.00 89.75 105 GLN A N 1
ATOM 783 C CA . GLN A 1 105 ? -13.102 -5.741 8.805 1.00 89.75 105 GLN A CA 1
ATOM 784 C C . GLN A 1 105 ? -12.635 -4.896 7.614 1.00 89.75 105 GLN A C 1
ATOM 786 O O . GLN A 1 105 ? -13.025 -3.736 7.516 1.00 89.75 105 GLN A O 1
ATOM 791 N N . ALA A 1 106 ? -11.874 -5.479 6.681 1.00 86.31 106 ALA A N 1
ATOM 792 C CA . ALA A 1 106 ? -11.511 -4.835 5.419 1.00 86.31 106 ALA A CA 1
ATOM 793 C C . ALA A 1 106 ? -12.725 -4.597 4.500 1.00 86.31 106 ALA A C 1
ATOM 795 O O . ALA A 1 106 ? -12.714 -3.670 3.698 1.00 86.31 106 ALA A O 1
ATOM 796 N N . PHE A 1 107 ? -13.776 -5.419 4.627 1.00 89.00 107 PHE A N 1
ATOM 797 C CA . PHE A 1 107 ? -14.950 -5.414 3.742 1.00 89.00 107 PHE A CA 1
ATOM 798 C C . PHE A 1 107 ? -16.138 -4.617 4.284 1.00 89.00 107 PHE A C 1
ATOM 800 O O . PHE A 1 107 ? -17.192 -4.574 3.652 1.00 89.00 107 PHE A O 1
ATOM 807 N N . GLN A 1 108 ? -15.996 -3.968 5.441 1.00 90.12 108 GLN A N 1
ATOM 808 C CA . GLN A 1 108 ? -17.025 -3.076 5.974 1.00 90.12 108 GLN A CA 1
ATOM 809 C C . GLN A 1 108 ? -17.005 -1.740 5.222 1.00 90.12 108 GLN A C 1
ATOM 811 O O . GLN A 1 108 ? -16.575 -0.709 5.739 1.00 90.12 108 GLN A O 1
ATOM 816 N N . LEU A 1 109 ? -17.445 -1.783 3.961 1.00 89.12 109 LEU A N 1
ATOM 817 C CA . LEU A 1 109 ? -17.365 -0.671 3.018 1.00 89.12 109 LEU A CA 1
ATOM 818 C C . LEU A 1 109 ? -18.134 0.560 3.508 1.00 89.12 109 LEU A C 1
ATOM 820 O O . LEU A 1 109 ? -17.656 1.669 3.300 1.00 89.12 109 LEU A O 1
ATOM 824 N N . SER A 1 110 ? -19.270 0.393 4.196 1.00 89.69 110 SER A N 1
ATOM 825 C CA . SER A 1 110 ? -20.041 1.511 4.766 1.00 89.69 110 SER A CA 1
ATOM 826 C C . SER A 1 110 ? -19.182 2.389 5.675 1.00 89.69 110 SER A C 1
ATOM 828 O O . SER A 1 110 ? -19.119 3.609 5.508 1.00 89.69 110 SER A O 1
ATOM 830 N N . ASP A 1 111 ? -18.463 1.750 6.592 1.00 88.81 111 ASP A N 1
ATOM 831 C CA . ASP A 1 111 ? -17.647 2.421 7.597 1.00 88.81 111 ASP A CA 1
ATOM 832 C C . ASP A 1 111 ? -16.378 2.975 6.953 1.00 88.81 111 ASP A C 1
ATOM 834 O O . ASP A 1 111 ? -15.948 4.088 7.264 1.00 88.81 111 ASP A O 1
ATOM 838 N N . LEU A 1 112 ? -15.813 2.225 6.001 1.00 89.94 112 LEU A N 1
ATOM 839 C CA . LEU A 1 112 ? -14.635 2.632 5.249 1.00 89.94 112 LEU A CA 1
ATOM 840 C C . LEU A 1 112 ? -14.902 3.901 4.433 1.00 89.94 112 LEU A C 1
ATOM 842 O O . LEU A 1 112 ? -14.134 4.855 4.518 1.00 89.94 112 LEU A O 1
ATOM 846 N N . PHE A 1 113 ? -16.008 3.938 3.684 1.00 90.19 113 PHE A N 1
ATOM 847 C CA . PHE A 1 113 ? -16.412 5.099 2.894 1.00 90.19 113 PHE A CA 1
ATOM 848 C C . PHE A 1 113 ? -16.803 6.283 3.777 1.00 90.19 113 PHE A C 1
ATOM 850 O O . PHE A 1 113 ? -16.494 7.421 3.424 1.00 90.19 113 PHE A O 1
ATOM 857 N N . SER A 1 114 ? -17.456 6.034 4.916 1.00 91.75 114 SER A N 1
ATOM 858 C CA . SER A 1 114 ? -17.784 7.082 5.887 1.00 91.75 114 SER A CA 1
ATOM 859 C C . SER A 1 114 ? -16.521 7.769 6.403 1.00 91.75 114 SER A C 1
ATOM 861 O O . SER A 1 114 ? -16.421 8.993 6.334 1.00 91.75 114 SER A O 1
ATOM 863 N N . ALA A 1 115 ? -15.513 6.998 6.823 1.00 88.62 115 ALA A N 1
ATOM 864 C CA . ALA A 1 115 ? -14.235 7.559 7.245 1.00 88.62 115 ALA A CA 1
ATOM 865 C C . ALA A 1 115 ? -13.493 8.225 6.084 1.00 88.62 115 ALA A C 1
ATOM 867 O O . ALA A 1 115 ? -13.043 9.358 6.226 1.00 88.62 115 ALA A O 1
ATOM 868 N N . TYR A 1 116 ? -13.417 7.569 4.922 1.00 90.06 116 TYR A N 1
ATOM 869 C CA . TYR A 1 116 ? -12.747 8.093 3.731 1.00 90.06 116 TYR A CA 1
ATOM 870 C C . TYR A 1 116 ? -13.247 9.495 3.368 1.00 90.06 116 TYR A C 1
ATOM 872 O O . TYR A 1 116 ? -12.444 10.413 3.211 1.00 90.06 116 TYR A O 1
ATOM 880 N N . LYS A 1 117 ? -14.573 9.698 3.342 1.00 90.50 117 LYS A N 1
ATOM 881 C CA . LYS A 1 117 ? -15.207 10.988 3.022 1.00 90.50 117 LYS A CA 1
ATOM 882 C C . LYS A 1 117 ? -14.807 12.133 3.955 1.00 90.50 117 LYS A C 1
ATOM 884 O O . LYS A 1 117 ? -14.831 13.277 3.517 1.00 90.50 117 LYS A O 1
ATOM 889 N N . ARG A 1 118 ? -14.407 11.857 5.201 1.00 88.00 118 ARG A N 1
ATOM 890 C CA . ARG A 1 118 ? -14.013 12.903 6.164 1.00 88.00 118 ARG A CA 1
ATOM 891 C C . ARG A 1 118 ? -12.712 13.614 5.788 1.00 88.00 118 ARG A C 1
ATOM 893 O O . ARG A 1 118 ? -12.489 14.729 6.242 1.00 88.00 118 ARG A O 1
ATOM 900 N N . GLY A 1 119 ? -11.861 13.001 4.960 1.00 86.38 119 GLY A N 1
ATOM 901 C CA . GLY A 1 119 ? -10.560 13.580 4.620 1.00 86.38 119 GLY A CA 1
ATOM 902 C C . GLY A 1 119 ? -9.867 12.917 3.433 1.00 86.38 119 GLY A C 1
ATOM 903 O O . GLY A 1 119 ? -8.676 12.622 3.513 1.00 86.38 119 GLY A O 1
ATOM 904 N N . VAL A 1 120 ? -10.597 12.695 2.333 1.00 88.25 120 VAL A N 1
ATOM 905 C CA . VAL A 1 120 ? -10.084 12.031 1.119 1.00 88.25 120 VAL A CA 1
ATOM 906 C C . VAL A 1 120 ? -8.793 12.674 0.620 1.00 88.25 120 VAL A C 1
ATOM 908 O O . VAL A 1 120 ? -7.812 11.976 0.390 1.00 88.25 120 VAL A O 1
ATOM 911 N N . GLY A 1 121 ? -8.771 14.003 0.483 1.00 86.94 121 GLY A N 1
ATOM 912 C CA . GLY A 1 121 ? -7.622 14.713 -0.084 1.00 86.94 121 GLY A CA 1
ATOM 913 C C . GLY A 1 121 ? -6.350 14.547 0.747 1.00 86.94 121 GLY A C 1
ATOM 914 O O . GLY A 1 121 ? -5.284 14.282 0.197 1.00 86.94 121 GLY A O 1
ATOM 915 N N . SER A 1 122 ? -6.462 14.626 2.077 1.00 90.50 122 SER A N 1
ATOM 916 C CA . SER A 1 122 ? -5.311 14.457 2.969 1.00 90.50 122 SER A CA 1
ATOM 917 C C . SER A 1 122 ? -4.856 13.001 3.064 1.00 90.50 122 SER A C 1
ATOM 919 O O . SER A 1 122 ? -3.657 12.761 3.187 1.00 90.50 122 SER A O 1
ATOM 921 N N . LEU A 1 123 ? -5.771 12.031 2.951 1.00 89.88 123 LEU A N 1
ATOM 922 C CA . LEU A 1 123 ? -5.421 10.611 2.891 1.00 89.88 123 LEU A CA 1
ATOM 923 C C . LEU A 1 123 ? -4.719 10.261 1.578 1.00 89.88 123 LEU A C 1
ATOM 925 O O . LEU A 1 123 ? -3.670 9.625 1.598 1.00 89.88 123 LEU A O 1
ATOM 929 N N . VAL A 1 124 ? -5.277 10.693 0.444 1.00 89.56 124 VAL A N 1
ATOM 930 C CA . VAL A 1 124 ? -4.687 10.475 -0.882 1.00 89.56 124 VAL A CA 1
ATOM 931 C C . VAL A 1 124 ? -3.304 11.109 -0.938 1.00 89.56 124 VAL A C 1
ATOM 933 O O . VAL A 1 124 ? -2.354 10.430 -1.309 1.00 89.56 124 VAL A O 1
ATOM 936 N N . ALA A 1 125 ? -3.149 12.353 -0.479 1.00 89.94 125 ALA A N 1
ATOM 937 C CA . ALA A 1 125 ? -1.837 12.990 -0.397 1.00 89.94 125 ALA A CA 1
ATOM 938 C C . ALA A 1 125 ? -0.864 12.186 0.482 1.00 89.94 125 ALA A C 1
ATOM 940 O O . ALA A 1 125 ? 0.263 11.932 0.073 1.00 89.94 125 ALA A O 1
ATOM 941 N N . ALA A 1 126 ? -1.300 11.722 1.656 1.00 89.44 126 ALA A N 1
ATOM 942 C CA . ALA A 1 126 ? -0.462 10.944 2.567 1.00 89.44 126 ALA A CA 1
ATOM 943 C C . ALA A 1 126 ? -0.020 9.583 1.990 1.00 89.44 126 ALA A C 1
ATOM 945 O O . ALA A 1 126 ? 1.100 9.149 2.250 1.00 89.44 126 ALA A O 1
ATOM 946 N N . VAL A 1 127 ? -0.885 8.914 1.222 1.00 87.62 127 VAL A N 1
ATOM 947 C CA . VAL A 1 127 ? -0.635 7.575 0.657 1.00 87.62 127 VAL A CA 1
ATOM 948 C C . VAL A 1 127 ? 0.119 7.637 -0.670 1.00 87.62 127 VAL A C 1
ATOM 950 O O . VAL A 1 127 ? 0.979 6.794 -0.919 1.00 87.62 127 VAL A O 1
ATOM 953 N N . VAL A 1 128 ? -0.180 8.619 -1.520 1.00 87.88 128 VAL A N 1
ATOM 954 C CA . VAL A 1 128 ? 0.340 8.703 -2.894 1.00 87.88 128 VAL A CA 1
ATOM 955 C C . VAL A 1 128 ? 1.672 9.441 -2.956 1.00 87.88 128 VAL A C 1
ATOM 957 O O . VAL A 1 128 ? 2.519 9.091 -3.775 1.00 87.88 128 VAL A O 1
ATOM 960 N N . LEU A 1 129 ? 1.906 10.417 -2.074 1.00 88.88 129 LEU A N 1
ATOM 961 C CA . LEU A 1 129 ? 3.144 11.198 -2.076 1.00 88.88 129 LEU A CA 1
ATOM 962 C C . LEU A 1 129 ? 4.413 10.326 -1.947 1.00 88.88 129 LEU A C 1
ATOM 964 O O . LEU A 1 129 ? 5.321 10.520 -2.757 1.00 88.88 129 LEU A O 1
ATOM 968 N N . PRO A 1 130 ? 4.492 9.331 -1.035 1.00 87.00 130 PRO A N 1
ATOM 969 C CA . PRO A 1 130 ? 5.646 8.432 -0.970 1.00 87.00 130 PRO A CA 1
ATOM 970 C C . PRO A 1 130 ? 5.859 7.653 -2.271 1.00 87.00 130 PRO A C 1
ATOM 972 O O . PRO A 1 130 ? 6.986 7.540 -2.743 1.00 87.00 130 PRO A O 1
ATOM 975 N N . VAL A 1 131 ? 4.776 7.164 -2.883 1.00 85.00 131 VAL A N 1
ATOM 976 C CA . VAL A 1 131 ? 4.818 6.379 -4.126 1.00 85.00 131 VAL A CA 1
ATOM 977 C C . VAL A 1 131 ? 5.331 7.224 -5.291 1.00 85.00 131 VAL A C 1
ATOM 979 O O . VAL A 1 131 ? 6.191 6.775 -6.042 1.00 85.00 131 VAL A O 1
ATOM 982 N N . VAL A 1 132 ? 4.851 8.463 -5.429 1.00 86.81 132 VAL A N 1
ATOM 983 C CA . VAL A 1 132 ? 5.282 9.377 -6.498 1.00 86.81 132 VAL A CA 1
ATOM 984 C C . VAL A 1 132 ? 6.755 9.750 -6.347 1.00 86.81 132 VAL A C 1
ATOM 986 O O . VAL A 1 132 ? 7.498 9.667 -7.322 1.00 86.81 132 VAL A O 1
ATOM 989 N N . ILE A 1 133 ? 7.196 10.111 -5.136 1.00 87.69 133 ILE A N 1
ATOM 990 C CA . ILE A 1 133 ? 8.599 10.467 -4.867 1.00 87.69 133 ILE A CA 1
ATOM 991 C C . ILE A 1 133 ? 9.516 9.288 -5.194 1.00 87.69 133 ILE A C 1
ATOM 993 O O . ILE A 1 133 ? 10.509 9.440 -5.903 1.00 87.69 133 ILE A O 1
ATOM 997 N N . VAL A 1 134 ? 9.168 8.100 -4.703 1.00 84.69 134 VAL A N 1
ATOM 998 C CA . VAL A 1 134 ? 9.970 6.897 -4.912 1.00 84.69 134 VAL A CA 1
ATOM 999 C C . VAL A 1 134 ? 10.012 6.494 -6.385 1.00 84.69 134 VAL A C 1
ATOM 1001 O O . VAL A 1 134 ? 11.088 6.172 -6.884 1.00 84.69 134 VAL A O 1
ATOM 1004 N N . ASN A 1 135 ? 8.887 6.562 -7.102 1.00 81.25 135 ASN A N 1
ATOM 1005 C CA . ASN A 1 135 ? 8.860 6.272 -8.534 1.00 81.25 135 ASN A CA 1
ATOM 1006 C C . ASN A 1 135 ? 9.658 7.296 -9.348 1.00 81.25 135 ASN A C 1
ATOM 1008 O O . ASN A 1 135 ? 10.329 6.904 -10.296 1.00 81.25 135 ASN A O 1
ATOM 1012 N N . ALA A 1 136 ? 9.651 8.578 -8.969 1.00 82.56 136 ALA A N 1
ATOM 1013 C CA . ALA A 1 136 ? 10.479 9.596 -9.616 1.00 82.56 136 ALA A CA 1
ATOM 1014 C C . ALA A 1 136 ? 11.982 9.327 -9.415 1.00 82.56 136 ALA A C 1
ATOM 1016 O O . ALA A 1 136 ? 12.756 9.393 -10.369 1.00 82.56 136 ALA A O 1
ATOM 1017 N N . ILE A 1 137 ? 12.392 8.960 -8.194 1.00 85.50 137 ILE A N 1
ATOM 1018 C CA . ILE A 1 137 ? 13.777 8.564 -7.892 1.00 85.50 137 ILE A CA 1
ATOM 1019 C C . ILE A 1 137 ? 14.157 7.309 -8.682 1.00 85.50 137 ILE A C 1
ATOM 1021 O O . ILE A 1 137 ? 15.216 7.270 -9.305 1.00 85.50 137 ILE A O 1
ATOM 1025 N N . TYR A 1 138 ? 13.292 6.292 -8.688 1.00 81.62 138 TYR A N 1
ATOM 1026 C CA . TYR A 1 138 ? 13.521 5.061 -9.438 1.00 81.62 138 TYR A CA 1
ATOM 1027 C C . TYR A 1 138 ? 13.652 5.327 -10.939 1.00 81.62 138 TYR A C 1
ATOM 1029 O O . TYR A 1 138 ? 14.581 4.827 -11.566 1.00 81.62 138 TYR A O 1
ATOM 1037 N N . PHE A 1 139 ? 12.782 6.164 -11.504 1.00 78.44 139 PHE A N 1
ATOM 1038 C CA . PHE A 1 139 ? 12.844 6.554 -12.908 1.00 78.44 139 PHE A CA 1
ATOM 1039 C C . PHE A 1 139 ? 14.166 7.252 -13.248 1.00 78.44 139 PHE A C 1
ATOM 1041 O O . PHE A 1 139 ? 14.787 6.917 -14.249 1.00 78.44 139 PHE A O 1
ATOM 1048 N N . LEU A 1 140 ? 14.653 8.149 -12.386 1.00 80.81 140 LEU A N 1
ATOM 1049 C CA . LEU A 1 140 ? 15.953 8.801 -12.561 1.00 80.81 140 LEU A CA 1
ATOM 1050 C C . LEU A 1 140 ? 17.122 7.803 -12.503 1.00 80.81 140 LEU A C 1
ATOM 1052 O O . LEU A 1 140 ? 18.039 7.893 -13.315 1.00 80.81 140 LEU A O 1
ATOM 1056 N N . ILE A 1 141 ? 17.077 6.821 -11.596 1.00 80.81 141 ILE A N 1
ATOM 1057 C CA . ILE A 1 141 ? 18.064 5.728 -11.542 1.00 80.81 141 ILE A CA 1
ATOM 1058 C C . ILE A 1 141 ? 18.022 4.913 -12.843 1.00 80.81 141 ILE A C 1
ATOM 1060 O O . ILE A 1 141 ? 19.066 4.620 -13.420 1.00 80.81 141 ILE A O 1
ATOM 1064 N N . VAL A 1 142 ? 16.830 4.569 -13.334 1.00 72.88 142 VAL A N 1
ATOM 1065 C CA . VAL A 1 142 ? 16.677 3.836 -14.597 1.00 72.88 142 VAL A CA 1
ATOM 1066 C C . VAL A 1 142 ? 17.157 4.667 -15.787 1.00 72.88 142 VAL A C 1
ATOM 1068 O O . VAL A 1 142 ? 17.805 4.107 -16.656 1.00 72.88 142 VAL A O 1
ATOM 1071 N N . LEU A 1 143 ? 16.942 5.982 -15.825 1.00 70.19 143 LEU A N 1
ATOM 1072 C CA . LEU A 1 143 ? 17.516 6.834 -16.875 1.00 70.19 143 LEU A CA 1
ATOM 1073 C C . LEU A 1 143 ? 19.052 6.856 -16.813 1.00 70.19 143 LEU A C 1
ATOM 1075 O O . LEU A 1 143 ? 19.720 6.651 -17.819 1.00 70.19 143 LEU A O 1
ATOM 1079 N N . LEU A 1 144 ? 19.634 7.034 -15.624 1.00 73.38 144 LEU A N 1
ATOM 1080 C CA . LEU A 1 144 ? 21.091 7.106 -15.440 1.00 73.38 144 LEU A CA 1
ATOM 1081 C C . LEU A 1 144 ? 21.818 5.797 -15.780 1.00 73.38 144 LEU A C 1
ATOM 1083 O O . LEU A 1 144 ? 22.913 5.830 -16.339 1.00 73.38 144 LEU A O 1
ATOM 1087 N N . PHE A 1 145 ? 21.236 4.651 -15.420 1.00 68.38 145 PHE A N 1
ATOM 1088 C CA . PHE A 1 145 ? 21.887 3.340 -15.537 1.00 68.38 145 PHE A CA 1
ATOM 1089 C C . PHE A 1 145 ? 21.304 2.457 -16.651 1.00 68.38 145 PHE A C 1
ATOM 1091 O O . PHE A 1 145 ? 21.994 1.575 -17.157 1.00 68.38 145 PHE A O 1
ATOM 1098 N N . GLY A 1 146 ? 20.052 2.680 -17.045 1.00 58.50 146 GLY A N 1
ATOM 1099 C CA . GLY A 1 146 ? 19.354 1.946 -18.102 1.00 58.50 146 GLY A CA 1
ATOM 1100 C C . GLY A 1 146 ? 19.704 2.441 -19.506 1.00 58.50 146 GLY A C 1
ATOM 1101 O O . GLY A 1 146 ? 19.926 1.612 -20.389 1.00 58.50 146 GLY A O 1
ATOM 1102 N N . ASP A 1 147 ? 19.880 3.752 -19.716 1.00 51.47 147 ASP A N 1
ATOM 1103 C CA . ASP A 1 147 ? 20.225 4.301 -21.041 1.00 51.47 147 ASP A CA 1
ATOM 1104 C C . ASP A 1 147 ? 21.667 3.998 -21.477 1.00 51.47 147 ASP A C 1
ATOM 1106 O O . ASP A 1 147 ? 21.959 3.970 -22.674 1.00 51.47 147 ASP A O 1
ATOM 1110 N N . GLY A 1 148 ? 22.562 3.636 -20.549 1.00 50.66 148 GLY A N 1
ATOM 1111 C CA . GLY A 1 148 ? 23.898 3.128 -20.891 1.00 50.66 148 GLY A CA 1
ATOM 1112 C C . GLY A 1 148 ? 23.868 1.854 -21.753 1.00 50.66 148 GLY A C 1
ATOM 1113 O O . GLY A 1 148 ? 24.833 1.546 -22.451 1.00 50.66 148 GLY A O 1
ATOM 1114 N N . THR A 1 149 ? 22.741 1.138 -21.759 1.00 49.56 149 THR A N 1
ATOM 1115 C CA . THR A 1 149 ? 22.553 -0.114 -22.505 1.00 49.56 149 THR A CA 1
ATOM 1116 C C . THR A 1 149 ? 21.964 0.111 -23.901 1.00 49.56 149 THR A C 1
ATOM 1118 O O . THR A 1 149 ? 22.432 -0.495 -24.867 1.00 49.56 149 THR A O 1
ATOM 1121 N N . ALA A 1 150 ? 21.019 1.047 -24.042 1.00 45.44 150 ALA A N 1
ATOM 1122 C CA . ALA A 1 150 ? 20.452 1.449 -25.329 1.00 45.44 150 ALA A CA 1
ATOM 1123 C C . ALA A 1 150 ? 21.452 2.275 -26.159 1.00 45.44 150 ALA A C 1
ATOM 1125 O O . ALA A 1 150 ? 21.604 2.036 -27.357 1.00 45.44 150 ALA A O 1
ATOM 1126 N N . VAL A 1 151 ? 22.202 3.181 -25.518 1.00 41.78 151 VAL A N 1
ATOM 1127 C CA . VAL A 1 151 ? 23.274 3.964 -26.158 1.00 41.78 151 VAL A CA 1
ATOM 1128 C C . VAL A 1 151 ? 24.461 3.070 -26.536 1.00 41.78 151 VAL A C 1
ATOM 1130 O O . VAL A 1 151 ? 25.033 3.248 -27.607 1.00 41.78 151 VAL A O 1
ATOM 1133 N N . GLY A 1 152 ? 24.794 2.062 -25.720 1.00 45.16 152 GLY A N 1
ATOM 1134 C CA . GLY A 1 152 ? 25.822 1.065 -26.040 1.00 45.16 152 GLY A CA 1
ATOM 1135 C C . GLY A 1 152 ? 25.484 0.247 -27.289 1.00 45.16 152 GLY A C 1
ATOM 1136 O O . GLY A 1 152 ? 26.302 0.177 -28.203 1.00 45.16 152 GLY A O 1
ATOM 1137 N N . LEU A 1 153 ? 24.255 -0.282 -27.370 1.00 49.41 153 LEU A N 1
ATOM 1138 C CA . LEU A 1 153 ? 23.737 -0.991 -28.547 1.00 49.41 153 LEU A CA 1
ATOM 1139 C C . LEU A 1 153 ? 23.671 -0.088 -29.787 1.00 49.41 153 LEU A C 1
ATOM 1141 O O . LEU A 1 153 ? 24.099 -0.497 -30.869 1.00 49.41 153 LEU A O 1
ATOM 1145 N N . PHE A 1 154 ? 23.201 1.152 -29.640 1.00 41.91 154 PHE A N 1
ATOM 1146 C CA . PHE A 1 154 ? 23.128 2.134 -30.724 1.00 41.91 154 PHE A CA 1
ATOM 1147 C C . PHE A 1 154 ? 24.521 2.522 -31.258 1.00 41.91 154 PHE A C 1
ATOM 1149 O O . PHE A 1 154 ? 24.742 2.517 -32.468 1.00 41.91 154 PHE A O 1
ATOM 1156 N N . LEU A 1 155 ? 25.505 2.760 -30.383 1.00 44.56 155 LEU A N 1
ATOM 1157 C CA . LEU A 1 155 ? 26.886 3.078 -30.775 1.00 44.56 155 LEU A CA 1
ATOM 1158 C C . LEU A 1 155 ? 27.628 1.880 -31.393 1.00 44.56 155 LEU A C 1
ATOM 1160 O O . LEU A 1 155 ? 28.409 2.079 -32.325 1.00 44.56 155 LEU A O 1
ATOM 1164 N N . THR A 1 156 ? 27.366 0.644 -30.946 1.00 48.88 156 THR A N 1
ATOM 1165 C CA . THR A 1 156 ? 27.881 -0.569 -31.614 1.00 48.88 156 THR A CA 1
ATOM 1166 C C . THR A 1 156 ? 27.219 -0.828 -32.964 1.00 48.88 156 THR A C 1
ATOM 1168 O O . THR A 1 156 ? 27.859 -1.372 -33.855 1.00 48.88 156 THR A O 1
ATOM 1171 N N . SER A 1 157 ? 25.967 -0.396 -33.150 1.00 49.38 157 SER A N 1
ATOM 1172 C CA . SER A 1 157 ? 25.261 -0.494 -34.437 1.00 49.38 157 SER A CA 1
ATOM 1173 C C . SER A 1 157 ? 25.811 0.493 -35.474 1.00 49.38 157 SER A C 1
ATOM 1175 O O . SER A 1 157 ? 25.748 0.229 -36.670 1.00 49.38 157 SER A O 1
ATOM 1177 N N . LEU A 1 158 ? 26.370 1.621 -35.020 1.00 47.00 158 LEU A N 1
ATOM 1178 C CA . LEU A 1 158 ? 26.971 2.657 -35.869 1.00 47.00 158 LEU A CA 1
ATOM 1179 C C . LEU A 1 158 ? 28.445 2.398 -36.217 1.00 47.00 158 LEU A C 1
ATOM 1181 O O . LEU A 1 158 ? 28.952 2.979 -37.176 1.00 47.00 158 LEU A O 1
ATOM 1185 N N . ARG A 1 159 ? 29.155 1.546 -35.467 1.00 44.84 159 ARG A N 1
ATOM 1186 C CA . ARG A 1 159 ? 30.553 1.188 -35.746 1.00 44.84 159 ARG A CA 1
ATOM 1187 C C . ARG A 1 159 ? 30.639 -0.264 -36.191 1.00 44.84 159 ARG A C 1
ATOM 1189 O O . ARG A 1 159 ? 30.737 -1.173 -35.371 1.00 44.84 159 ARG A O 1
ATOM 1196 N N . GLY A 1 160 ? 30.621 -0.457 -37.509 1.00 39.25 160 GLY A N 1
ATOM 1197 C CA . GLY A 1 160 ? 30.957 -1.731 -38.136 1.00 39.25 160 GLY A CA 1
ATOM 1198 C C . GLY A 1 160 ? 32.249 -2.305 -37.546 1.00 39.25 160 GLY A C 1
ATOM 1199 O O . GLY A 1 160 ? 33.258 -1.612 -37.474 1.00 39.25 160 GLY A O 1
ATOM 1200 N N . SER A 1 161 ? 32.144 -3.547 -37.071 1.00 45.41 161 SER A N 1
ATOM 1201 C CA . SER A 1 161 ? 33.186 -4.462 -36.594 1.00 45.41 161 SER A CA 1
ATOM 1202 C C . SER A 1 161 ? 34.638 -3.981 -36.737 1.00 45.41 161 SER A C 1
ATOM 1204 O O . SER A 1 161 ? 35.117 -3.848 -37.859 1.00 45.41 161 SER A O 1
ATOM 1206 N N . THR A 1 162 ? 35.375 -3.817 -35.628 1.00 36.47 162 THR A N 1
ATOM 1207 C CA . THR A 1 162 ? 36.514 -4.696 -35.268 1.00 36.47 162 THR A CA 1
ATOM 1208 C C . THR A 1 162 ? 37.358 -4.201 -34.074 1.00 36.47 162 THR A C 1
ATOM 1210 O O . THR A 1 162 ? 37.682 -3.027 -33.956 1.00 36.47 162 THR A O 1
ATOM 1213 N N . TYR A 1 163 ? 37.732 -5.174 -33.228 1.00 38.75 163 TYR A N 1
ATOM 1214 C CA . TYR A 1 163 ? 38.926 -5.285 -32.368 1.00 38.75 163 TYR A CA 1
ATOM 1215 C C . TYR A 1 163 ? 39.302 -4.131 -31.413 1.00 38.75 163 TYR A C 1
ATOM 1217 O O . TYR A 1 163 ? 39.929 -3.153 -31.803 1.00 38.75 163 TYR A O 1
ATOM 1225 N N . GLY A 1 164 ? 39.055 -4.325 -30.104 1.00 34.88 164 GLY A N 1
ATOM 1226 C CA . GLY A 1 164 ? 39.684 -3.477 -29.076 1.00 34.88 164 GLY A CA 1
ATOM 1227 C C . GLY A 1 164 ? 39.442 -3.788 -27.591 1.00 34.88 164 GLY A C 1
ATOM 1228 O O . GLY A 1 164 ? 40.207 -3.306 -26.767 1.00 34.88 164 GLY A O 1
ATOM 1229 N N . ALA A 1 165 ? 38.443 -4.590 -27.203 1.00 37.62 165 ALA A N 1
ATOM 1230 C CA . ALA A 1 165 ? 38.254 -4.976 -25.792 1.00 37.62 165 ALA A CA 1
ATOM 1231 C C . ALA A 1 165 ? 37.579 -6.352 -25.673 1.00 37.62 165 ALA A C 1
ATOM 1233 O O . ALA A 1 165 ? 36.411 -6.497 -25.312 1.00 37.62 165 ALA A O 1
ATOM 1234 N N . ALA A 1 166 ? 38.343 -7.381 -26.031 1.00 37.66 166 ALA A N 1
ATOM 1235 C CA . ALA A 1 166 ? 37.951 -8.780 -26.191 1.00 37.66 166 ALA A CA 1
ATOM 1236 C C . ALA A 1 166 ? 37.559 -9.535 -24.893 1.00 37.66 166 ALA A C 1
ATOM 1238 O O . ALA A 1 166 ? 37.674 -10.754 -24.837 1.00 37.66 166 ALA A O 1
ATOM 1239 N N . HIS A 1 167 ? 37.042 -8.850 -23.866 1.00 38.81 167 HIS A N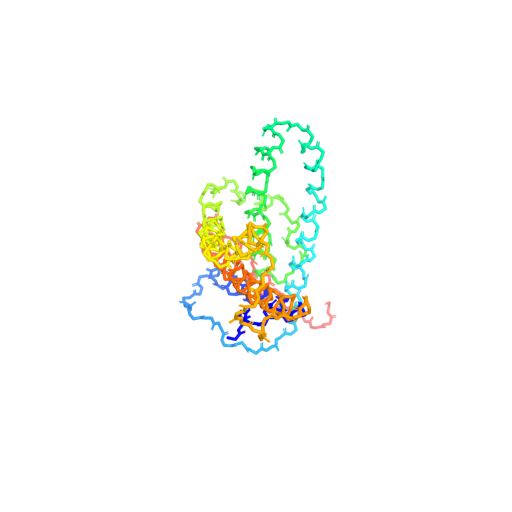 1
ATOM 1240 C CA . HIS A 1 167 ? 36.469 -9.479 -22.662 1.00 38.81 167 HIS A CA 1
ATOM 1241 C C . HIS A 1 167 ? 34.953 -9.263 -22.510 1.00 38.81 167 HIS A C 1
ATOM 1243 O O . HIS A 1 167 ? 34.332 -9.882 -21.653 1.00 38.81 167 HIS A O 1
ATOM 1249 N N . MET A 1 168 ? 34.334 -8.444 -23.370 1.00 41.88 168 MET A N 1
ATOM 1250 C CA . MET A 1 168 ? 32.876 -8.220 -23.407 1.00 41.88 168 MET A CA 1
ATOM 1251 C C . MET A 1 168 ? 32.185 -8.935 -24.584 1.00 41.88 168 MET A C 1
ATOM 1253 O O . MET A 1 168 ? 31.002 -8.725 -24.840 1.00 41.88 168 MET A O 1
ATOM 1257 N N . ALA A 1 169 ? 32.932 -9.775 -25.307 1.00 42.22 169 ALA A N 1
ATOM 1258 C CA . ALA A 1 169 ? 32.557 -10.385 -26.579 1.00 42.22 169 ALA A CA 1
ATOM 1259 C C . ALA A 1 169 ? 32.089 -11.842 -26.429 1.00 42.22 169 ALA A C 1
ATOM 1261 O O . ALA A 1 169 ? 32.573 -12.748 -27.103 1.00 42.22 169 ALA A O 1
ATOM 1262 N N . SER A 1 170 ? 31.103 -12.079 -25.572 1.00 40.25 170 SER A N 1
ATOM 1263 C CA . SER A 1 170 ? 30.113 -13.096 -25.910 1.00 40.25 170 SER A CA 1
ATOM 1264 C C . SER A 1 170 ? 28.739 -12.440 -25.817 1.00 40.25 170 SER A C 1
ATOM 1266 O O . SER A 1 170 ? 28.515 -11.670 -24.881 1.00 40.25 170 SER A O 1
ATOM 1268 N N . PRO A 1 171 ? 27.804 -12.732 -26.740 1.00 47.41 171 PRO A N 1
ATOM 1269 C CA . PRO A 1 171 ? 26.404 -12.327 -26.588 1.00 47.41 171 PRO A CA 1
ATOM 1270 C C . PRO A 1 171 ? 25.886 -12.692 -25.193 1.00 47.41 171 PRO A C 1
ATOM 1272 O O . PRO A 1 171 ? 25.122 -11.955 -24.587 1.00 47.41 171 PRO A O 1
ATOM 1275 N N . VAL A 1 172 ? 26.409 -13.800 -24.663 1.00 38.06 172 VAL A N 1
ATOM 1276 C CA . VAL A 1 172 ? 26.214 -14.337 -23.323 1.00 38.06 172 VAL A CA 1
ATOM 1277 C C . VAL A 1 172 ? 26.748 -13.390 -22.233 1.00 38.06 172 VAL A C 1
ATOM 1279 O O . VAL A 1 172 ? 26.021 -13.104 -21.299 1.00 38.06 172 VAL A O 1
ATOM 1282 N N . GLY A 1 173 ? 27.950 -12.819 -22.348 1.00 38.88 173 GLY A N 1
ATOM 1283 C CA . GLY A 1 173 ? 28.545 -11.876 -21.389 1.00 38.88 173 GLY A CA 1
ATOM 1284 C C . GLY A 1 173 ? 27.904 -10.487 -21.403 1.00 38.88 173 GLY A C 1
ATOM 1285 O O . GLY A 1 173 ? 27.753 -9.876 -20.348 1.00 38.88 173 GLY A O 1
ATOM 1286 N N . THR A 1 174 ? 27.444 -10.015 -22.565 1.00 50.31 174 THR A N 1
ATOM 1287 C CA . THR A 1 174 ? 26.613 -8.805 -22.660 1.00 50.31 174 THR A CA 1
ATOM 1288 C C . THR A 1 174 ? 25.221 -9.067 -22.080 1.00 50.31 174 THR A C 1
ATOM 1290 O O . THR A 1 174 ? 24.745 -8.257 -21.299 1.00 50.31 174 THR A O 1
ATOM 1293 N N . LEU A 1 175 ? 24.606 -10.229 -22.340 1.00 45.69 175 LEU A N 1
ATOM 1294 C CA . LEU A 1 175 ? 23.354 -10.671 -21.702 1.00 45.69 175 LEU A CA 1
ATOM 1295 C C . LEU A 1 175 ? 23.493 -10.899 -20.188 1.00 45.69 175 LEU A C 1
ATOM 1297 O O . LEU A 1 175 ? 22.551 -10.618 -19.460 1.00 45.69 175 LEU A O 1
ATOM 1301 N N . PHE A 1 176 ? 24.643 -11.367 -19.693 1.00 43.12 176 PHE A N 1
ATOM 1302 C CA . PHE A 1 176 ? 24.908 -11.562 -18.262 1.00 43.12 176 PHE A CA 1
ATOM 1303 C C . PHE A 1 176 ? 25.282 -10.256 -17.554 1.00 43.12 176 PHE A C 1
ATOM 1305 O O . PHE A 1 176 ? 24.884 -10.072 -16.410 1.00 43.12 176 PHE A O 1
ATOM 1312 N N . GLY A 1 177 ? 25.981 -9.325 -18.211 1.00 52.44 177 GLY A N 1
ATOM 1313 C CA . GLY A 1 177 ? 26.229 -7.975 -17.691 1.00 52.44 177 GLY A CA 1
ATOM 1314 C C . GLY A 1 177 ? 24.959 -7.119 -17.672 1.00 52.44 177 GLY A C 1
ATOM 1315 O O . GLY A 1 177 ? 24.656 -6.488 -16.661 1.00 52.44 177 GLY A O 1
ATOM 1316 N N . LEU A 1 178 ? 24.165 -7.174 -18.749 1.00 55.06 178 LEU A N 1
ATOM 1317 C CA . LEU A 1 178 ? 22.829 -6.574 -18.830 1.00 55.06 178 LEU A CA 1
ATOM 1318 C C . LEU A 1 178 ? 21.850 -7.263 -17.881 1.00 55.06 178 LEU A C 1
ATOM 1320 O O . LEU A 1 178 ? 21.063 -6.588 -17.235 1.00 55.06 178 LEU A O 1
ATOM 1324 N N . GLY A 1 179 ? 21.922 -8.586 -17.755 1.00 58.75 179 GLY A N 1
ATOM 1325 C CA . GLY A 1 179 ? 21.096 -9.381 -16.852 1.00 58.75 179 GLY A CA 1
ATOM 1326 C C . GLY A 1 179 ? 21.419 -9.109 -15.388 1.00 58.75 179 GLY A C 1
ATOM 1327 O O . GLY A 1 179 ? 20.507 -8.916 -14.594 1.00 58.75 179 GLY A O 1
ATOM 1328 N N . ALA A 1 180 ? 22.699 -9.013 -15.021 1.00 65.62 180 ALA A N 1
ATOM 1329 C CA . ALA A 1 180 ? 23.115 -8.647 -13.671 1.00 65.62 180 ALA A CA 1
ATOM 1330 C C . ALA A 1 180 ? 22.706 -7.207 -13.334 1.00 65.62 180 ALA A C 1
ATOM 1332 O O . ALA A 1 180 ? 22.137 -6.978 -12.269 1.00 65.62 180 ALA A O 1
ATOM 1333 N N . LEU A 1 181 ? 22.916 -6.251 -14.248 1.00 67.06 181 LEU A N 1
ATOM 1334 C CA . LEU A 1 181 ? 22.463 -4.869 -14.069 1.00 67.06 181 LEU A CA 1
ATOM 1335 C C . LEU A 1 181 ? 20.932 -4.784 -13.978 1.00 67.06 181 LEU A C 1
ATOM 1337 O O . LEU A 1 181 ? 20.412 -4.103 -13.100 1.00 67.06 181 LEU A O 1
ATOM 1341 N N . PHE A 1 182 ? 20.207 -5.517 -14.822 1.00 68.88 182 PHE A N 1
ATOM 1342 C CA . PHE A 1 182 ? 18.749 -5.612 -14.791 1.00 68.88 182 PHE A CA 1
ATOM 1343 C C . PHE A 1 182 ? 18.253 -6.183 -13.461 1.00 68.88 182 PHE A C 1
ATOM 1345 O O . PHE A 1 182 ? 17.382 -5.593 -12.831 1.00 68.88 182 PHE A O 1
ATOM 1352 N N . VAL A 1 183 ? 18.855 -7.273 -12.975 1.00 71.31 183 VAL A N 1
ATOM 1353 C CA . VAL A 1 183 ? 18.537 -7.853 -11.663 1.00 71.31 183 VAL A CA 1
ATOM 1354 C C . VAL A 1 183 ? 18.810 -6.845 -10.548 1.00 71.31 183 VAL A C 1
ATOM 1356 O O . VAL A 1 183 ? 17.963 -6.673 -9.676 1.00 71.31 183 VAL A O 1
ATOM 1359 N N . VAL A 1 184 ? 19.933 -6.124 -10.585 1.00 77.56 184 VAL A N 1
ATOM 1360 C CA . VAL A 1 184 ? 20.243 -5.070 -9.605 1.00 77.56 184 VAL A CA 1
ATOM 1361 C C . VAL A 1 184 ? 19.201 -3.949 -9.650 1.00 77.56 184 VAL A C 1
ATOM 1363 O O . VAL A 1 184 ? 18.687 -3.562 -8.601 1.00 77.56 184 VAL A O 1
ATOM 1366 N N . LEU A 1 185 ? 18.818 -3.468 -10.835 1.00 74.88 185 LEU A N 1
ATOM 1367 C CA . LEU A 1 185 ? 17.782 -2.443 -10.997 1.00 74.88 185 LEU A CA 1
ATOM 1368 C C . LEU A 1 185 ? 16.406 -2.932 -10.525 1.00 74.88 185 LEU A C 1
ATOM 1370 O O . LEU A 1 185 ? 15.678 -2.178 -9.878 1.00 74.88 185 LEU A O 1
ATOM 1374 N N . CYS A 1 186 ? 16.053 -4.192 -10.780 1.00 72.50 186 CYS A N 1
ATOM 1375 C CA . CYS A 1 186 ? 14.835 -4.805 -10.255 1.00 72.50 186 CYS A CA 1
ATOM 1376 C C . CYS A 1 186 ? 14.866 -4.899 -8.725 1.00 72.50 186 CYS A C 1
ATOM 1378 O O . CYS A 1 186 ? 13.877 -4.557 -8.081 1.00 72.50 186 CYS A O 1
ATOM 1380 N N . LEU A 1 187 ? 15.989 -5.311 -8.129 1.00 76.44 187 LEU A N 1
ATOM 1381 C CA . LEU A 1 187 ? 16.149 -5.389 -6.674 1.00 76.44 187 LEU A CA 1
ATOM 1382 C C . LEU A 1 187 ? 16.054 -4.006 -6.019 1.00 76.44 187 LEU A C 1
ATOM 1384 O O . LEU A 1 187 ? 15.361 -3.856 -5.013 1.00 76.44 187 LEU A O 1
ATOM 1388 N N . ILE A 1 188 ? 16.687 -2.988 -6.611 1.00 80.38 188 ILE A N 1
ATOM 1389 C CA . ILE A 1 188 ? 16.562 -1.590 -6.172 1.00 80.38 188 ILE A CA 1
ATOM 1390 C C . ILE A 1 188 ? 15.102 -1.136 -6.276 1.00 80.38 188 ILE A C 1
ATOM 1392 O O . ILE A 1 188 ? 14.575 -0.555 -5.331 1.00 80.38 188 ILE A O 1
ATOM 1396 N N . GLY A 1 189 ? 14.420 -1.451 -7.380 1.00 77.75 189 GLY A N 1
ATOM 1397 C CA . GLY A 1 189 ? 13.004 -1.137 -7.568 1.00 77.75 189 GLY A CA 1
ATOM 1398 C C . GLY A 1 189 ? 12.097 -1.793 -6.522 1.00 77.75 189 GLY A C 1
ATOM 1399 O O . GLY A 1 189 ? 11.218 -1.127 -5.976 1.00 77.75 189 GLY A O 1
ATOM 1400 N N . GLN A 1 190 ? 12.319 -3.069 -6.190 1.00 77.94 190 GLN A N 1
ATOM 1401 C CA . GLN A 1 190 ? 11.563 -3.779 -5.148 1.00 77.94 190 GLN A CA 1
ATOM 1402 C C . GLN A 1 190 ? 11.829 -3.208 -3.752 1.00 77.94 190 GLN A C 1
ATOM 1404 O O . GLN A 1 190 ? 10.898 -3.027 -2.966 1.00 77.94 190 GLN A O 1
ATOM 1409 N N . PHE A 1 191 ? 13.086 -2.869 -3.456 1.00 80.69 191 PHE A N 1
ATOM 1410 C CA . PHE A 1 191 ? 13.464 -2.213 -2.207 1.00 80.69 191 PHE A CA 1
ATOM 1411 C C . PHE A 1 191 ? 12.743 -0.867 -2.047 1.00 80.69 191 PHE A C 1
ATOM 1413 O O . PHE A 1 191 ? 12.102 -0.613 -1.027 1.00 80.69 191 PHE A O 1
ATOM 1420 N N . LEU A 1 192 ? 12.818 -0.027 -3.079 1.00 82.94 192 LEU A N 1
ATOM 1421 C CA . LEU A 1 192 ? 12.215 1.299 -3.118 1.00 82.94 192 LEU A CA 1
ATOM 1422 C C . LEU A 1 192 ? 10.685 1.231 -2.997 1.00 82.94 192 LEU A C 1
ATOM 1424 O O . LEU A 1 192 ? 10.107 1.914 -2.151 1.00 82.94 192 LEU A O 1
ATOM 1428 N N . ASN A 1 193 ? 10.029 0.355 -3.762 1.00 81.19 193 ASN A N 1
ATOM 1429 C CA . ASN A 1 193 ? 8.580 0.154 -3.664 1.00 81.19 193 ASN A CA 1
ATOM 1430 C C . ASN A 1 193 ? 8.155 -0.337 -2.277 1.00 81.19 193 ASN A C 1
ATOM 1432 O O . ASN A 1 193 ? 7.190 0.177 -1.714 1.00 81.19 193 ASN A O 1
ATOM 1436 N N . GLY A 1 194 ? 8.905 -1.272 -1.686 1.00 80.81 194 GLY A N 1
ATOM 1437 C CA . GLY A 1 194 ? 8.659 -1.707 -0.315 1.00 80.81 194 GLY A CA 1
ATOM 1438 C C . GLY A 1 194 ? 8.740 -0.549 0.681 1.00 80.81 194 GLY A C 1
ATOM 1439 O O . GLY A 1 194 ? 7.933 -0.479 1.607 1.00 80.81 194 GLY A O 1
ATOM 1440 N N . PHE A 1 195 ? 9.695 0.369 0.499 1.00 83.81 195 PHE A N 1
ATOM 1441 C CA . PHE A 1 195 ? 9.844 1.549 1.352 1.00 83.81 195 PHE A CA 1
ATOM 1442 C C . PHE A 1 195 ? 8.652 2.501 1.232 1.00 83.81 195 PHE A C 1
ATOM 1444 O O . PHE A 1 195 ? 8.076 2.882 2.254 1.00 83.81 195 PHE A O 1
ATOM 1451 N N . ALA A 1 196 ? 8.253 2.838 -0.000 1.00 85.50 196 ALA A N 1
ATOM 1452 C CA . ALA A 1 196 ? 7.064 3.648 -0.260 1.00 85.50 196 ALA A CA 1
ATOM 1453 C C . ALA A 1 196 ? 5.822 3.037 0.392 1.00 85.50 196 ALA A C 1
ATOM 1455 O O . ALA A 1 196 ? 5.074 3.739 1.061 1.00 85.50 196 ALA A O 1
ATOM 1456 N N . GLU A 1 197 ? 5.632 1.728 0.260 1.00 85.88 197 GLU A N 1
ATOM 1457 C CA . GLU A 1 197 ? 4.469 1.034 0.803 1.00 85.88 197 GLU A CA 1
ATOM 1458 C C . GLU A 1 197 ? 4.403 1.098 2.337 1.00 85.88 197 GLU A C 1
ATOM 1460 O O . GLU A 1 197 ? 3.369 1.460 2.901 1.00 85.88 197 GLU A O 1
ATOM 1465 N N . ILE A 1 198 ? 5.509 0.802 3.032 1.00 86.69 198 ILE A N 1
ATOM 1466 C CA . ILE A 1 198 ? 5.558 0.885 4.501 1.00 86.69 198 ILE A CA 1
ATOM 1467 C C . ILE A 1 198 ? 5.320 2.325 4.970 1.00 86.69 198 ILE A C 1
ATOM 1469 O O . ILE A 1 198 ? 4.617 2.545 5.963 1.00 86.69 198 ILE A O 1
ATOM 1473 N N . TRP A 1 199 ? 5.863 3.309 4.249 1.00 88.94 199 TRP A N 1
ATOM 1474 C CA . TRP A 1 199 ? 5.584 4.717 4.510 1.00 88.94 199 TRP A CA 1
ATOM 1475 C C . TRP A 1 199 ? 4.089 5.006 4.352 1.00 88.94 199 TRP A C 1
ATOM 1477 O O . TRP A 1 199 ? 3.470 5.522 5.285 1.00 88.94 199 TRP A O 1
ATOM 1487 N N . SER A 1 200 ? 3.482 4.631 3.227 1.00 88.69 200 SER A N 1
ATOM 1488 C CA . SER A 1 200 ? 2.063 4.860 2.950 1.00 88.69 200 SER A CA 1
ATOM 1489 C C . SER A 1 200 ? 1.159 4.226 4.009 1.00 88.69 200 SER A C 1
ATOM 1491 O O . SER A 1 200 ? 0.230 4.885 4.480 1.00 88.69 200 SER A O 1
ATOM 1493 N N . PHE A 1 201 ? 1.462 3.008 4.476 1.00 90.62 201 PHE A N 1
ATOM 1494 C CA . PHE A 1 201 ? 0.732 2.397 5.592 1.00 90.62 201 PHE A CA 1
ATOM 1495 C C . PHE A 1 201 ? 0.850 3.224 6.867 1.00 90.62 201 PHE A C 1
ATOM 1497 O O . PHE A 1 201 ? -0.158 3.533 7.502 1.00 90.62 201 PHE A O 1
ATOM 1504 N N . ARG A 1 202 ? 2.063 3.635 7.245 1.00 90.06 202 ARG A N 1
ATOM 1505 C CA . ARG A 1 202 ? 2.272 4.443 8.452 1.00 90.06 202 ARG A CA 1
ATOM 1506 C C . ARG A 1 202 ? 1.552 5.786 8.374 1.00 90.06 202 ARG A C 1
ATOM 1508 O O . ARG A 1 202 ? 0.927 6.199 9.351 1.00 90.06 202 ARG A O 1
ATOM 1515 N N . ALA A 1 203 ? 1.614 6.448 7.224 1.00 90.19 203 ALA A N 1
ATOM 1516 C CA . ALA A 1 203 ? 0.932 7.711 6.984 1.00 90.19 203 ALA A CA 1
ATOM 1517 C C . ALA A 1 203 ? -0.593 7.544 7.081 1.00 90.19 203 ALA A C 1
ATOM 1519 O O . ALA A 1 203 ? -1.250 8.331 7.765 1.00 90.19 203 ALA A O 1
ATOM 1520 N N . ALA A 1 204 ? -1.141 6.468 6.507 1.00 91.38 204 ALA A N 1
ATOM 1521 C CA . ALA A 1 204 ? -2.549 6.110 6.649 1.00 91.38 204 ALA A CA 1
ATOM 1522 C C . ALA A 1 204 ? -2.933 5.826 8.113 1.00 91.38 204 ALA A C 1
ATOM 1524 O O . ALA A 1 204 ? -3.963 6.309 8.573 1.00 91.38 204 ALA A O 1
ATOM 1525 N N . GLY A 1 205 ? -2.091 5.138 8.890 1.00 90.12 205 GLY A N 1
ATOM 1526 C CA . GLY A 1 205 ? -2.313 4.921 10.326 1.00 90.12 205 GLY A CA 1
ATOM 1527 C C . GLY A 1 205 ? -2.372 6.225 11.136 1.00 90.12 205 GLY A C 1
ATOM 1528 O O . GLY A 1 205 ? -3.282 6.429 11.941 1.00 90.12 205 GLY A O 1
ATOM 1529 N N . ILE A 1 206 ? -1.452 7.161 10.878 1.00 91.38 206 ILE A N 1
ATOM 1530 C CA . ILE A 1 206 ? -1.457 8.496 11.506 1.00 91.38 206 ILE A CA 1
ATOM 1531 C C . ILE A 1 206 ? -2.696 9.297 11.089 1.00 91.38 206 ILE A C 1
ATOM 1533 O O . ILE A 1 206 ? -3.272 10.020 11.908 1.00 91.38 206 ILE A O 1
ATOM 1537 N N . TRP A 1 207 ? -3.111 9.175 9.828 1.00 93.69 207 TRP A N 1
ATOM 1538 C CA . TRP A 1 207 ? -4.323 9.805 9.321 1.00 93.69 207 TRP A CA 1
ATOM 1539 C C . TRP A 1 207 ? -5.579 9.240 9.997 1.00 93.69 207 TRP A C 1
ATOM 1541 O O . TRP A 1 207 ? -6.426 10.026 10.428 1.00 93.69 207 TRP A O 1
ATOM 1551 N N . VAL A 1 208 ? -5.670 7.914 10.173 1.00 92.62 208 VAL A N 1
ATOM 1552 C CA . VAL A 1 208 ? -6.780 7.239 10.871 1.00 92.62 208 VAL A CA 1
ATOM 1553 C C . VAL A 1 208 ? -6.906 7.762 12.295 1.00 92.62 208 VAL A C 1
ATOM 1555 O O . VAL A 1 208 ? -8.000 8.129 12.706 1.00 92.62 208 VAL A O 1
ATOM 1558 N N . ARG A 1 209 ? -5.792 7.913 13.020 1.00 90.31 209 ARG A N 1
ATOM 1559 C CA . ARG A 1 209 ? -5.802 8.485 14.376 1.00 90.31 209 ARG A CA 1
ATOM 1560 C C . ARG A 1 209 ? -6.464 9.867 14.443 1.00 90.31 209 ARG A C 1
ATOM 1562 O O . ARG A 1 209 ? -7.066 10.203 15.454 1.00 90.31 209 ARG A O 1
ATOM 1569 N N . ARG A 1 210 ? -6.313 10.686 13.397 1.00 88.75 210 ARG A N 1
ATOM 1570 C CA . ARG A 1 210 ? -6.849 12.057 13.349 1.00 88.75 210 ARG A CA 1
ATOM 1571 C C . ARG A 1 210 ? -8.297 12.118 12.859 1.00 88.75 210 ARG A C 1
ATOM 1573 O O . ARG A 1 210 ? -9.052 12.939 13.360 1.00 88.75 210 ARG A O 1
ATOM 1580 N N . ASN A 1 211 ? -8.671 11.288 11.884 1.00 89.50 211 ASN A N 1
ATOM 1581 C CA . ASN A 1 211 ? -9.953 11.402 11.170 1.00 89.50 211 ASN A CA 1
ATOM 1582 C C . ASN A 1 211 ? -10.986 10.326 11.556 1.00 89.50 211 ASN A C 1
ATOM 1584 O O . ASN A 1 211 ? -12.184 10.518 11.336 1.00 89.50 211 ASN A O 1
ATOM 1588 N N . ALA A 1 212 ? -10.532 9.203 12.117 1.00 89.81 212 ALA A N 1
ATOM 1589 C CA . ALA A 1 212 ? -11.360 8.090 12.581 1.00 89.81 212 ALA A CA 1
ATOM 1590 C C . ALA A 1 212 ? -10.826 7.490 13.907 1.00 89.81 212 ALA A C 1
ATOM 1592 O O . ALA A 1 212 ? -10.502 6.297 13.967 1.00 89.81 212 ALA A O 1
ATOM 1593 N N . PRO A 1 213 ? -10.688 8.298 14.981 1.00 87.00 213 PRO A N 1
ATOM 1594 C CA . PRO A 1 213 ? -10.206 7.813 16.277 1.00 87.00 213 PRO A CA 1
ATOM 1595 C C . PRO A 1 213 ? -11.115 6.738 16.894 1.00 87.00 213 PRO A C 1
ATOM 1597 O O . PRO A 1 213 ? -10.642 5.914 17.679 1.00 87.00 213 PRO A O 1
ATOM 1600 N N . GLU A 1 214 ? -12.398 6.697 16.522 1.00 91.12 214 GLU A N 1
ATOM 1601 C CA . GLU A 1 214 ? -13.355 5.699 17.001 1.00 91.12 214 GLU A CA 1
ATOM 1602 C C . GLU A 1 214 ? -12.953 4.260 16.647 1.00 91.12 214 GLU A C 1
ATOM 1604 O O . GLU A 1 214 ? -13.218 3.336 17.409 1.00 91.12 214 GLU A O 1
ATOM 1609 N N . TRP A 1 215 ? -12.220 4.041 15.552 1.00 91.50 215 TRP A N 1
ATOM 1610 C CA . TRP A 1 215 ? -11.788 2.690 15.189 1.00 91.50 215 TRP A CA 1
ATOM 1611 C C . TRP A 1 215 ? -10.791 2.121 16.197 1.00 91.50 215 TRP A C 1
ATOM 1613 O O . TRP A 1 215 ? -10.772 0.915 16.453 1.00 91.50 215 TRP A O 1
ATOM 1623 N N . ALA A 1 216 ? -9.957 2.979 16.791 1.00 87.94 216 ALA A N 1
ATOM 1624 C CA . ALA A 1 216 ? -9.008 2.553 17.808 1.00 87.94 216 ALA A CA 1
ATOM 1625 C C . ALA A 1 216 ? -9.732 2.133 19.096 1.00 87.94 216 ALA A C 1
ATOM 1627 O O . ALA A 1 216 ? -9.382 1.102 19.678 1.00 87.94 216 ALA A O 1
ATOM 1628 N N . SER A 1 217 ? -10.755 2.882 19.520 1.00 88.50 217 SER A N 1
ATOM 1629 C CA . SER A 1 217 ? -11.544 2.549 20.711 1.00 88.50 217 SER A CA 1
ATOM 1630 C C . SER A 1 217 ? -12.421 1.312 20.491 1.00 88.50 217 SER A C 1
ATOM 1632 O O . SER A 1 217 ? -12.464 0.434 21.355 1.00 88.50 217 SER A O 1
ATOM 1634 N N . GLU A 1 218 ? -13.037 1.165 19.318 1.00 90.00 218 GLU A N 1
ATOM 1635 C CA . GLU A 1 218 ? -13.796 -0.030 18.930 1.00 90.00 218 GLU A CA 1
ATOM 1636 C C . GLU A 1 218 ? -12.918 -1.286 18.917 1.00 90.00 218 GLU A C 1
ATOM 1638 O O . GLU A 1 218 ? -13.289 -2.318 19.486 1.00 90.00 218 GLU A O 1
ATOM 1643 N N . ALA A 1 219 ? -11.724 -1.202 18.321 1.00 88.19 219 ALA A N 1
ATOM 1644 C CA . ALA A 1 219 ? -10.784 -2.317 18.278 1.00 88.19 219 ALA A CA 1
ATOM 1645 C C . ALA A 1 219 ? -10.345 -2.743 19.689 1.00 88.19 219 ALA A C 1
ATOM 1647 O O . ALA A 1 219 ? -10.276 -3.939 19.986 1.00 88.19 219 ALA A O 1
ATOM 1648 N N . GLN A 1 220 ? -10.095 -1.781 20.583 1.00 86.19 220 GLN A N 1
ATOM 1649 C CA . GLN A 1 220 ? -9.793 -2.060 21.991 1.00 86.19 220 GLN A CA 1
ATOM 1650 C C . GLN A 1 220 ? -10.985 -2.699 22.718 1.00 86.19 220 GLN A C 1
ATOM 1652 O O . GLN A 1 220 ? -10.808 -3.665 23.463 1.00 86.19 220 GLN A O 1
ATOM 1657 N N . GLY A 1 221 ? -12.203 -2.208 22.476 1.00 85.38 221 GLY A N 1
ATOM 1658 C CA . GLY A 1 221 ? -13.430 -2.769 23.040 1.00 85.38 221 GLY A CA 1
ATOM 1659 C C . GLY A 1 221 ? -13.652 -4.227 22.630 1.00 85.38 221 GLY A C 1
ATOM 1660 O O . GLY A 1 221 ? -13.953 -5.071 23.477 1.00 85.38 221 GLY A O 1
ATOM 1661 N N . MET A 1 222 ? -13.436 -4.559 21.354 1.00 84.12 222 MET A N 1
ATOM 1662 C CA . MET A 1 222 ? -13.520 -5.942 20.870 1.00 84.12 222 MET A CA 1
ATOM 1663 C C . MET A 1 222 ? -12.445 -6.844 21.482 1.00 84.12 222 MET A C 1
ATOM 1665 O O . MET A 1 222 ? -12.738 -7.991 21.824 1.00 84.12 222 MET A O 1
ATOM 1669 N N . ALA A 1 223 ? -11.218 -6.342 21.643 1.00 82.62 223 ALA A N 1
ATOM 1670 C CA . ALA A 1 223 ? -10.141 -7.095 22.280 1.00 82.62 223 ALA A CA 1
ATOM 1671 C C . ALA A 1 223 ? -10.484 -7.435 23.741 1.00 82.62 223 ALA A C 1
ATOM 1673 O O . ALA A 1 223 ? -10.376 -8.593 24.140 1.00 82.62 223 ALA A O 1
ATOM 1674 N N . ARG A 1 224 ? -11.001 -6.463 24.509 1.00 82.75 224 ARG A N 1
ATOM 1675 C CA . ARG A 1 224 ? -11.448 -6.686 25.897 1.00 82.75 224 ARG A CA 1
ATOM 1676 C C . ARG A 1 224 ? -12.558 -7.732 25.990 1.00 82.75 224 ARG A C 1
ATOM 1678 O O . ARG A 1 224 ? -12.459 -8.639 26.810 1.00 82.75 224 ARG A O 1
ATOM 1685 N N . ARG A 1 225 ? -13.572 -7.657 25.117 1.00 81.81 225 ARG A N 1
ATOM 1686 C CA . ARG A 1 225 ? -14.674 -8.640 25.076 1.00 81.81 225 ARG A CA 1
ATOM 1687 C C . ARG A 1 225 ? -14.205 -10.059 24.758 1.00 81.81 225 ARG A C 1
ATOM 1689 O O . ARG A 1 225 ? -14.856 -11.016 25.160 1.00 81.81 225 ARG A O 1
ATOM 1696 N N . ARG A 1 226 ? -13.107 -10.209 24.013 1.00 72.75 226 ARG A N 1
ATOM 1697 C CA . ARG A 1 226 ? -12.524 -11.521 23.719 1.00 72.75 226 ARG A CA 1
ATOM 1698 C C . ARG A 1 226 ? -11.816 -12.099 24.944 1.00 72.75 226 ARG A C 1
ATOM 1700 O O . ARG A 1 226 ? -12.010 -13.269 25.231 1.00 72.75 226 ARG A O 1
ATOM 1707 N N . CYS A 1 227 ? -11.067 -11.281 25.682 1.00 70.88 227 CYS A N 1
ATOM 1708 C CA . CYS A 1 227 ? -10.415 -11.717 26.921 1.00 70.88 227 CYS A CA 1
ATOM 1709 C C . CYS A 1 227 ? -11.415 -12.041 28.042 1.00 70.88 227 CYS A C 1
ATOM 1711 O O . CYS A 1 227 ? -11.101 -12.832 28.921 1.00 70.88 227 CYS A O 1
ATOM 1713 N N . SER A 1 228 ? -12.611 -11.445 28.017 1.00 74.19 228 SER A N 1
ATOM 1714 C CA . SER A 1 228 ? -13.668 -11.730 28.993 1.00 74.19 228 SER A CA 1
ATOM 1715 C C . SER A 1 228 ? -14.550 -12.932 28.633 1.00 74.19 228 SER A C 1
ATOM 1717 O O . SER A 1 228 ? -15.430 -13.274 29.419 1.00 74.19 228 SER A O 1
ATOM 1719 N N . ARG A 1 229 ? -14.392 -13.546 27.450 1.00 64.56 229 ARG A N 1
ATOM 1720 C CA . ARG A 1 229 ? -15.147 -14.753 27.078 1.00 64.56 229 ARG A CA 1
ATOM 1721 C C . ARG A 1 229 ? -14.394 -16.000 27.556 1.00 64.56 229 ARG A C 1
ATOM 1723 O O . ARG A 1 229 ? -13.211 -16.125 27.241 1.00 64.56 229 ARG A O 1
ATOM 1730 N N . PRO A 1 230 ? -15.047 -16.913 28.297 1.00 60.59 230 PRO A N 1
ATOM 1731 C CA . PRO A 1 230 ? -14.412 -18.153 28.718 1.00 60.59 230 PRO A CA 1
ATOM 1732 C C . PRO A 1 230 ? -14.078 -19.027 27.493 1.00 60.59 230 PRO A C 1
ATOM 1734 O O . PRO A 1 230 ? -14.802 -18.977 26.498 1.00 60.59 230 PRO A O 1
ATOM 1737 N N . PRO A 1 231 ? -13.004 -19.834 27.547 1.00 64.25 231 PRO A N 1
ATOM 1738 C CA . PRO A 1 231 ? -12.442 -20.541 26.388 1.00 64.25 231 PRO A CA 1
ATOM 1739 C C . PRO A 1 231 ? -13.310 -21.679 25.813 1.00 64.25 231 PRO A C 1
ATOM 1741 O O . PRO A 1 231 ? -12.873 -22.363 24.894 1.00 64.25 231 PRO A O 1
ATOM 1744 N N . TRP A 1 232 ? -14.523 -21.888 26.328 1.00 70.38 232 TRP A N 1
ATOM 1745 C CA . TRP A 1 232 ? -15.432 -22.984 25.968 1.00 70.38 232 TRP A CA 1
ATOM 1746 C C . TRP A 1 232 ? -16.807 -22.508 25.461 1.00 70.38 232 TRP A C 1
ATOM 1748 O O . TRP A 1 232 ? -17.790 -23.238 25.575 1.00 70.38 232 TRP A O 1
ATOM 1758 N N . MET A 1 233 ? -16.894 -21.286 24.921 1.00 48.56 233 MET A N 1
ATOM 1759 C CA . MET A 1 233 ? -18.084 -20.752 24.234 1.00 48.56 233 MET A CA 1
ATOM 1760 C C . MET A 1 233 ? -17.785 -20.340 22.796 1.00 48.56 233 MET A C 1
ATOM 1762 O O . MET A 1 233 ? -16.717 -19.726 22.567 1.00 48.56 233 MET A O 1
#

InterPro domains:
  IPR025098 Protein of unknown function DUF4013 [PF13197] (7-145)

Foldseek 3Di:
DLLLLLVPVQSVLLSLLQLLLLLLCLLLVPPDPDRPPDDRDPLSSVLSVLLVVLVVVLVVVCPVLVVLCVPPPRSPVVSVVCCLLSVLLSLLLSNLCSNLSHSVSSVPVVVSVVLCVQPVPQSSCQLCVLVVVLVVVLVVVCVVQVVVLVVVVVVCVVDPDDDDDPPCPDPVSNCVVVVVSVVVSVSSSSSSVSVSSSSSSNSSSNSCNVRPSVSSVVSVVVVVVVVPDPPPD

pLDDT: mean 76.85, std 15.91, range [34.88, 93.69]

Sequence (233 aa):
MLMVMKCVPILGFHVTGYGLEWSADAARGSVSTQLPQGNFSTRTFLTGLFTAILGLLFGIANVWLLALAAIPVLGWVIPIAVLVFGSALYTLACVRMALFGRFGQAFQLSDLFSAYKRGVGSLVAAVVLPVVIVNAIYFLIVLLFGDGTAVGLFLTSLRGSTYGAAHMASPVGTLFGLGALFVVLCLIGQFLNGFAEIWSFRAAGIWVRRNAPEWASEAQGMARRRCSRPPWM

Secondary structure (DSSP, 8-state):
-HHHHTTSHHHHHHHHHHHHHHHHHHHTT----SPPP----HHHHHHHHHHHHHHHHHHHHTTTHHHHTTSTTHHHHH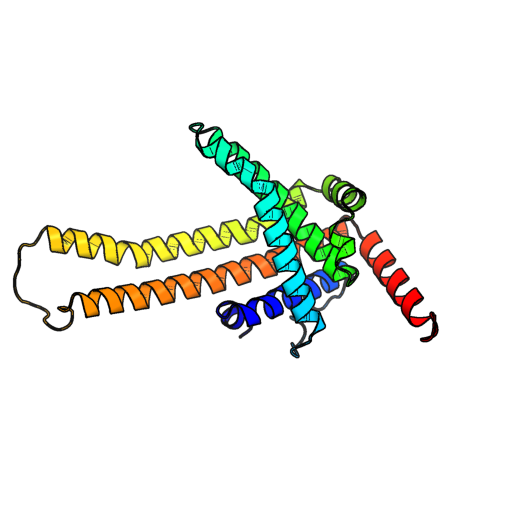HHHHHHHHHHHHHHHHHHHHHHT-GGGGG-HHHHHHHHHTSHHHHHHHHHHHHHHHHHHHHHHHHHHHHHHHHHHHHHHHS----S-TTS--HHHHHHHHHHHHHHHHHHHHHHHHHHHHHHHHHHHHHHHHH-THHHHHHHHHHHHHHTS-TT-